Protein AF-A0A323U2T3-F1 (afdb_monomer_lite)

Foldseek 3Di:
DDDDDDDDDDDDDDDDPDDDDPDDDPPPPVPPVPFQDWDAAPQFDCLLVCLLVLLLVLLVVLLQLQVLDPHDKDQQNQVSSLVSNVRSLVSLLVSLVRNVDPLSVVLSVLLVLLLVLLSLLQVLLLVLQQLQLVTRINNSRDADDPSLPLLLVLSLLLLLLSLCSSLLAFQAHDPPDPPSVRHNNVSSCVSGDRPSSVSNVSSSVSNSLSSLLSSLSHHRPDRVCSVVSSVVSVVVRVVCRVPGHHDDSVCSSVSSNSSNVSSVVSNVVSVVSVVD

Secondary structure (DSSP, 8-state):
-----------PPPPPS-----------TTSSTT--S--PPTT--THHHHHHHHHHHHHHHHHHTSTTSS----TTHHHHHHHHHHHHHHHHHHHHHHT--HHHHHHHHHHHHHHHHHHHHHHHHHHHHHHHHT-SSGGGPPPP-TTTHHHHHHHHHHHHHHHHHHTT-TTT--TT---TTT-SSHHHHTT--THHHHHHHHHHHHHHHHHHHHHHHHSTT-GGGHHHHHHHHHHHHHHHHHH--PPPGGGHHHHHHHHHHHHHHHHHHHHHHTT-

Radius of gyration: 26.43 Å; chains: 1; bounding box: 100×49×56 Å

pLDDT: mean 83.3, std 18.63, range [32.06, 97.69]

Structure (mmCIF, N/CA/C/O backbone):
data_AF-A0A323U2T3-F1
#
_entry.id   AF-A0A323U2T3-F1
#
loop_
_atom_site.group_PDB
_atom_site.id
_atom_site.type_symbol
_atom_site.label_atom_id
_atom_site.label_alt_id
_atom_site.label_comp_id
_atom_site.label_asym_id
_atom_site.label_entity_id
_atom_site.label_seq_id
_atom_site.pdbx_PDB_ins_code
_atom_site.Cartn_x
_atom_site.Cartn_y
_atom_site.Cartn_z
_atom_site.occupancy
_atom_site.B_iso_or_equiv
_atom_site.auth_seq_id
_atom_site.auth_comp_id
_atom_site.auth_asym_id
_atom_site.auth_atom_id
_atom_site.pdbx_PDB_model_num
ATOM 1 N N . MET A 1 1 ? 80.242 -5.090 3.801 1.00 41.03 1 MET A N 1
ATOM 2 C CA . MET A 1 1 ? 80.854 -3.799 3.419 1.00 41.03 1 MET A CA 1
ATOM 3 C C . MET A 1 1 ? 79.829 -2.970 2.651 1.00 41.03 1 MET A C 1
ATOM 5 O O . MET A 1 1 ? 79.331 -3.416 1.631 1.00 41.03 1 MET A O 1
ATOM 9 N N . ARG A 1 2 ? 79.459 -1.811 3.209 1.00 33.69 2 ARG A N 1
ATOM 10 C CA . ARG A 1 2 ? 78.807 -0.652 2.549 1.00 33.69 2 ARG A CA 1
ATOM 11 C C . ARG A 1 2 ? 79.763 -0.050 1.474 1.00 33.69 2 ARG A C 1
ATOM 13 O O . ARG A 1 2 ? 80.931 -0.427 1.529 1.00 33.69 2 ARG A O 1
ATOM 20 N N . PRO A 1 3 ? 79.444 1.026 0.707 1.00 51.25 3 PRO A N 1
ATOM 21 C CA . PRO A 1 3 ? 78.169 1.607 0.211 1.00 51.25 3 PRO A CA 1
ATOM 22 C C . PRO A 1 3 ? 78.275 2.248 -1.226 1.00 51.25 3 PRO A C 1
ATOM 24 O O . PRO A 1 3 ? 79.312 2.159 -1.868 1.00 51.25 3 PRO A O 1
ATOM 27 N N . ARG A 1 4 ? 77.249 3.045 -1.614 1.00 35.41 4 ARG A N 1
ATOM 28 C CA . ARG A 1 4 ? 77.202 4.157 -2.622 1.00 35.41 4 ARG A CA 1
ATOM 29 C C . ARG A 1 4 ? 76.895 3.751 -4.082 1.00 35.41 4 ARG A C 1
ATOM 31 O O . ARG A 1 4 ? 77.365 2.731 -4.540 1.00 35.41 4 ARG A O 1
ATOM 38 N N . GLY A 1 5 ? 76.103 4.499 -4.861 1.00 34.53 5 GLY A N 1
ATOM 39 C CA . GLY A 1 5 ? 75.772 5.924 -4.760 1.00 34.53 5 GLY A CA 1
ATOM 40 C C . GLY A 1 5 ? 74.456 6.346 -5.435 1.00 34.53 5 GLY A C 1
ATOM 41 O O . GLY A 1 5 ? 73.856 5.622 -6.223 1.00 34.53 5 GLY A O 1
ATOM 42 N N . ARG A 1 6 ? 74.012 7.545 -5.043 1.00 35.44 6 ARG A N 1
ATOM 43 C CA . ARG A 1 6 ? 72.865 8.303 -5.561 1.00 35.44 6 ARG A CA 1
ATOM 44 C C . ARG A 1 6 ? 73.243 9.084 -6.833 1.00 35.44 6 ARG A C 1
ATOM 46 O O . ARG A 1 6 ? 74.328 9.650 -6.834 1.00 35.44 6 ARG A O 1
ATOM 53 N N . SER A 1 7 ? 72.268 9.201 -7.757 1.00 41.50 7 SER A N 1
ATOM 54 C CA . SER A 1 7 ? 71.884 10.343 -8.644 1.00 41.50 7 SER A CA 1
ATOM 55 C C . SER A 1 7 ? 72.949 10.971 -9.577 1.00 41.50 7 SER A C 1
ATOM 57 O O . SER A 1 7 ? 74.069 11.152 -9.113 1.00 41.50 7 SER A O 1
ATOM 59 N N . PRO A 1 8 ? 72.630 11.427 -10.821 1.00 44.16 8 PRO A N 1
ATOM 60 C CA . PRO A 1 8 ? 71.766 12.613 -11.000 1.00 44.16 8 PRO A CA 1
ATOM 61 C C . PRO A 1 8 ? 70.952 12.763 -12.324 1.00 44.16 8 PRO A C 1
ATOM 63 O O . PRO A 1 8 ? 71.270 12.191 -13.353 1.00 44.16 8 PRO A O 1
ATOM 66 N N . LEU A 1 9 ? 69.919 13.619 -12.247 1.00 33.97 9 LEU A N 1
ATOM 67 C CA . LEU A 1 9 ? 69.495 14.666 -13.207 1.00 33.97 9 LEU A CA 1
ATOM 68 C C . LEU A 1 9 ? 69.223 14.364 -14.708 1.00 33.97 9 LEU A C 1
ATOM 70 O O . LEU A 1 9 ? 70.143 14.199 -15.496 1.00 33.97 9 LEU A O 1
ATOM 74 N N . GLY A 1 10 ? 67.961 14.610 -15.110 1.00 37.84 10 GLY A N 1
ATOM 75 C CA . GLY A 1 10 ? 67.575 15.287 -16.371 1.00 37.84 10 GLY A CA 1
ATOM 76 C C . GLY A 1 10 ? 67.212 14.400 -17.578 1.00 37.84 10 GLY A C 1
ATOM 77 O O . GLY A 1 10 ? 67.725 13.295 -17.672 1.00 37.84 10 GLY A O 1
ATOM 78 N N . PRO A 1 11 ? 66.341 14.857 -18.512 1.00 38.62 11 PRO A N 1
ATOM 79 C CA . PRO A 1 11 ? 66.276 16.244 -18.968 1.00 38.62 11 PRO A CA 1
ATOM 80 C C . PRO A 1 11 ? 64.921 16.935 -18.744 1.00 38.62 11 PRO A C 1
ATOM 82 O O . PRO A 1 11 ? 63.847 16.334 -18.774 1.00 38.62 11 PRO A O 1
ATOM 85 N N . GLY A 1 12 ? 65.012 18.243 -18.505 1.00 34.38 12 GLY A N 1
ATOM 86 C CA . GLY A 1 12 ? 63.889 19.132 -18.263 1.00 34.38 12 GLY A CA 1
ATOM 87 C C . GLY A 1 12 ? 62.946 19.237 -19.455 1.00 34.38 12 GLY A C 1
ATOM 88 O O . GLY A 1 12 ? 63.360 19.297 -20.612 1.00 34.38 12 GLY A O 1
ATOM 89 N N . ARG A 1 13 ? 61.652 19.317 -19.146 1.00 36.00 13 ARG A N 1
ATOM 90 C CA . ARG A 1 13 ? 60.673 19.843 -20.093 1.00 36.00 13 ARG A CA 1
ATOM 91 C C . ARG A 1 13 ? 60.924 21.349 -20.249 1.00 36.00 13 ARG A C 1
ATOM 93 O O . ARG A 1 13 ? 61.007 22.035 -19.229 1.00 36.00 13 ARG A O 1
ATOM 100 N N . PRO A 1 14 ? 61.047 21.871 -21.478 1.00 38.56 14 PRO A N 1
ATOM 101 C CA . PRO A 1 14 ? 61.174 23.302 -21.697 1.00 38.56 14 PRO A CA 1
ATOM 102 C C . PRO A 1 14 ? 59.884 23.999 -21.253 1.00 38.56 14 PRO A C 1
ATOM 104 O O . PRO A 1 14 ? 58.789 23.660 -21.706 1.00 38.56 14 PRO A O 1
ATOM 107 N N . GLY A 1 15 ? 60.020 24.962 -20.341 1.00 35.25 15 GLY A N 1
ATOM 108 C CA . GLY A 1 15 ? 58.947 25.878 -19.982 1.00 35.25 15 GLY A CA 1
ATOM 109 C C . GLY A 1 15 ? 58.647 26.795 -21.161 1.00 35.25 15 GLY A C 1
ATOM 110 O O . GLY A 1 15 ? 59.502 27.570 -21.583 1.00 35.25 15 GLY A O 1
ATOM 111 N N . THR A 1 16 ? 57.435 26.702 -21.699 1.00 38.56 16 THR A N 1
ATOM 112 C CA . THR A 1 16 ? 56.881 27.710 -22.602 1.00 38.56 16 THR A CA 1
ATOM 113 C C . THR A 1 16 ? 56.330 28.866 -21.759 1.00 38.56 16 THR A C 1
ATOM 115 O O . THR A 1 16 ? 55.553 28.627 -20.830 1.00 38.56 16 THR A O 1
ATOM 118 N N . PRO A 1 17 ? 56.736 30.120 -22.022 1.00 42.09 17 PRO A N 1
ATOM 119 C CA . PRO A 1 17 ? 56.223 31.274 -21.303 1.00 42.09 17 PRO A CA 1
ATOM 120 C C . PRO A 1 17 ? 54.849 31.658 -21.865 1.00 42.09 17 PRO A C 1
ATOM 122 O O . PRO A 1 17 ? 54.694 31.844 -23.067 1.00 42.09 17 PRO A O 1
ATOM 125 N N . GLY A 1 18 ? 53.859 31.805 -20.984 1.00 47.38 18 GLY A N 1
ATOM 126 C CA . GLY A 1 18 ? 52.572 32.420 -21.316 1.00 47.38 18 GLY A CA 1
ATOM 127 C C . GLY A 1 18 ? 51.562 31.484 -21.983 1.00 47.38 18 GLY A C 1
ATOM 128 O O . GLY A 1 18 ? 51.370 31.511 -23.192 1.00 47.38 18 GLY A O 1
ATOM 129 N N . GLY A 1 19 ? 50.832 30.718 -21.175 1.00 32.06 19 GLY A N 1
ATOM 130 C CA . GLY A 1 19 ? 49.644 29.991 -21.615 1.00 32.06 19 GLY A CA 1
ATOM 131 C C . GLY A 1 19 ? 48.608 29.995 -20.503 1.00 32.06 19 GLY A C 1
ATOM 132 O O . GLY A 1 19 ? 48.816 29.373 -19.464 1.00 32.06 19 GLY A O 1
ATOM 133 N N . ARG A 1 20 ? 47.506 30.727 -20.697 1.00 38.62 20 ARG A N 1
ATOM 134 C CA . ARG A 1 20 ? 46.313 30.607 -19.849 1.00 38.62 20 ARG A CA 1
ATOM 135 C C . ARG A 1 20 ? 45.900 29.134 -19.842 1.00 38.62 20 ARG A C 1
ATOM 137 O O . ARG A 1 20 ? 45.801 28.528 -20.907 1.00 38.62 20 ARG A O 1
ATOM 144 N N . SER A 1 21 ? 45.672 28.565 -18.663 1.00 37.34 21 SER A N 1
ATOM 145 C CA . SER A 1 21 ? 45.013 27.266 -18.543 1.00 37.34 21 SER A CA 1
ATOM 146 C C . SER A 1 21 ? 43.684 27.318 -19.310 1.00 37.34 21 SER A C 1
ATOM 148 O O . SER A 1 21 ? 42.958 28.310 -19.180 1.00 37.34 21 SER A O 1
ATOM 150 N N . PRO A 1 22 ? 43.336 26.306 -20.126 1.00 39.59 22 PRO A N 1
ATOM 151 C CA . PRO A 1 22 ? 42.000 26.247 -20.683 1.00 39.59 22 PRO A CA 1
ATOM 152 C C . PRO A 1 22 ? 41.052 25.989 -19.515 1.00 39.59 22 PRO A C 1
ATOM 154 O O . PRO A 1 22 ? 41.057 24.920 -18.907 1.00 39.59 22 PRO A O 1
ATOM 157 N N . THR A 1 23 ? 40.274 27.009 -19.166 1.00 51.19 23 THR A N 1
ATOM 158 C CA . THR A 1 23 ? 39.080 26.861 -18.340 1.00 51.19 23 THR A CA 1
ATOM 159 C C . THR A 1 23 ? 38.230 25.731 -18.927 1.00 51.19 23 THR A C 1
ATOM 161 O O . THR A 1 23 ? 38.052 25.707 -20.151 1.00 51.19 23 THR A O 1
ATOM 164 N N . PRO A 1 24 ? 37.711 24.795 -18.112 1.00 39.69 24 PRO A N 1
ATOM 165 C CA . PRO A 1 24 ? 36.811 23.765 -18.617 1.00 39.69 24 PRO A CA 1
ATOM 166 C C . PRO A 1 24 ? 35.629 24.449 -19.321 1.00 39.69 24 PRO A C 1
ATOM 168 O O . PRO A 1 24 ? 35.191 25.508 -18.860 1.00 39.69 24 PRO A O 1
ATOM 171 N N . PRO A 1 25 ? 35.133 23.913 -20.449 1.00 42.88 25 PRO A N 1
ATOM 172 C CA . PRO A 1 25 ? 34.092 24.579 -21.214 1.00 42.88 25 PRO A CA 1
ATOM 173 C C . PRO A 1 25 ? 32.841 24.742 -20.346 1.00 42.88 25 PRO A C 1
ATOM 175 O O . PRO A 1 25 ? 32.179 23.769 -19.984 1.00 42.88 25 PRO A O 1
ATOM 178 N N . THR A 1 26 ? 32.501 25.992 -20.036 1.00 44.09 26 THR A N 1
ATOM 179 C CA . THR A 1 26 ? 31.200 26.414 -19.511 1.00 44.09 26 THR A CA 1
ATOM 180 C C . THR A 1 26 ? 30.161 26.264 -20.623 1.00 44.09 26 THR A C 1
ATOM 182 O O . THR A 1 26 ? 29.738 27.217 -21.268 1.00 44.09 26 THR A O 1
ATOM 185 N N . GLY A 1 27 ? 29.803 25.013 -20.906 1.00 42.44 27 GLY A N 1
ATOM 186 C CA . GLY A 1 27 ? 28.875 24.625 -21.968 1.00 42.44 27 GLY A CA 1
ATOM 187 C C . GLY A 1 27 ? 27.870 23.559 -21.532 1.00 42.44 27 GLY A C 1
ATOM 188 O O . GLY A 1 27 ? 27.337 22.851 -22.377 1.00 42.44 27 GLY A O 1
ATOM 189 N N . GLY A 1 28 ? 27.623 23.414 -20.226 1.00 34.44 28 GLY A N 1
ATOM 190 C CA . GLY A 1 28 ? 26.710 22.404 -19.673 1.00 34.44 28 GLY A CA 1
ATOM 191 C C . GLY A 1 28 ? 25.228 22.795 -19.668 1.00 34.44 28 GLY A C 1
ATOM 192 O O . GLY A 1 28 ? 24.374 21.934 -19.491 1.00 34.44 28 GLY A O 1
ATOM 193 N N . GLU A 1 29 ? 24.888 24.065 -19.891 1.00 38.44 29 GLU A N 1
ATOM 194 C CA . GLU A 1 29 ? 23.518 24.550 -19.647 1.00 38.44 29 GLU A CA 1
ATOM 195 C C . GLU A 1 29 ? 22.613 24.519 -20.890 1.00 38.44 29 GLU A C 1
ATOM 197 O O . GLU A 1 29 ? 21.391 24.572 -20.773 1.00 38.44 29 GLU A O 1
ATOM 202 N N . ARG A 1 30 ? 23.169 24.337 -22.098 1.00 36.34 30 ARG A N 1
ATOM 203 C CA . ARG A 1 30 ? 22.379 24.258 -23.349 1.00 36.34 30 ARG A CA 1
ATOM 204 C C . ARG A 1 30 ? 22.091 22.839 -23.848 1.00 36.34 30 ARG A C 1
ATOM 206 O O . ARG A 1 30 ? 21.539 22.686 -24.930 1.00 36.34 30 ARG A O 1
ATOM 213 N N . SER A 1 31 ? 22.403 21.805 -23.063 1.00 37.22 31 SER A N 1
ATOM 214 C CA . SER A 1 31 ? 22.101 20.403 -23.409 1.00 37.22 31 SER A CA 1
ATOM 215 C C . SER A 1 31 ? 21.157 19.701 -22.419 1.00 37.22 31 SER A C 1
ATOM 217 O O . SER A 1 31 ? 21.029 18.475 -22.454 1.00 37.22 31 SER A O 1
ATOM 219 N N . VAL A 1 32 ? 20.473 20.447 -21.549 1.00 41.75 32 VAL A N 1
ATOM 220 C CA . VAL A 1 32 ? 19.414 19.894 -20.678 1.00 41.75 32 VAL A CA 1
ATOM 221 C C . VAL A 1 32 ? 18.018 20.232 -21.217 1.00 41.75 32 VAL A C 1
ATOM 223 O O . VAL A 1 32 ? 17.095 19.433 -21.100 1.00 41.75 32 VAL A O 1
ATOM 226 N N . SER A 1 33 ? 17.881 21.349 -21.940 1.00 36.66 33 SER A N 1
ATOM 227 C CA . SER A 1 33 ? 16.607 21.807 -22.518 1.00 36.66 33 SER A CA 1
ATOM 228 C C . SER A 1 33 ? 16.068 20.923 -23.661 1.00 36.66 33 SER A C 1
ATOM 230 O O . SER A 1 33 ? 14.888 21.006 -23.987 1.00 36.66 33 SER A O 1
ATOM 232 N N . GLY A 1 34 ? 16.892 20.045 -24.248 1.00 35.72 34 GLY A N 1
ATOM 233 C CA . GLY A 1 34 ? 16.511 19.189 -25.382 1.00 35.72 34 GLY A CA 1
ATOM 234 C C . GLY A 1 34 ? 16.007 17.779 -25.037 1.00 35.72 34 GLY A C 1
ATOM 235 O O . GLY A 1 34 ? 15.625 17.048 -25.949 1.00 35.72 34 GLY A O 1
ATOM 236 N N . ARG A 1 35 ? 16.009 17.366 -23.759 1.00 46.28 35 ARG A N 1
ATOM 237 C CA . ARG A 1 35 ? 15.644 15.991 -23.336 1.00 46.28 35 ARG A CA 1
ATOM 238 C C . ARG A 1 35 ? 14.185 15.828 -22.884 1.00 46.28 35 ARG A C 1
ATOM 240 O O . ARG A 1 35 ? 13.857 14.852 -22.225 1.00 46.28 35 ARG A O 1
ATOM 247 N N . SER A 1 36 ? 13.297 16.754 -23.239 1.00 50.47 36 SER A N 1
ATOM 248 C CA . SER A 1 36 ? 11.857 16.647 -22.948 1.00 50.47 36 SER A CA 1
ATOM 249 C C . SER A 1 36 ? 11.071 15.851 -23.996 1.00 50.47 36 SER A C 1
ATOM 251 O O . SER A 1 36 ? 9.848 15.754 -23.906 1.00 50.47 36 SER A O 1
ATOM 253 N N . LYS A 1 37 ? 11.738 15.289 -25.013 1.00 58.25 37 LYS A N 1
ATOM 254 C CA . LYS A 1 37 ? 11.056 14.479 -26.023 1.00 58.25 37 LYS A CA 1
ATOM 255 C C . LYS A 1 37 ? 10.644 13.141 -25.419 1.00 58.25 37 LYS A C 1
ATOM 257 O O . LYS A 1 37 ? 11.499 12.351 -25.028 1.00 58.25 37 LYS A O 1
ATOM 262 N N . LEU A 1 38 ? 9.333 12.905 -25.394 1.00 64.12 38 LEU A N 1
ATOM 263 C CA . LEU A 1 38 ? 8.724 11.593 -25.187 1.00 64.12 38 LEU A CA 1
ATOM 264 C C . LEU A 1 38 ? 9.423 10.583 -26.103 1.00 64.12 38 LEU A C 1
ATOM 266 O O . LEU A 1 38 ? 9.365 10.708 -27.328 1.00 64.12 38 LEU A O 1
ATOM 270 N N . ARG A 1 39 ? 10.134 9.625 -25.508 1.00 68.38 39 ARG A N 1
ATOM 271 C CA . ARG A 1 39 ? 10.819 8.560 -26.234 1.00 68.38 39 ARG A CA 1
ATOM 272 C C . ARG A 1 39 ? 10.053 7.268 -26.011 1.00 68.38 39 ARG A C 1
ATOM 274 O O . ARG A 1 39 ? 9.998 6.772 -24.893 1.00 68.38 39 ARG A O 1
ATOM 281 N N . THR A 1 40 ? 9.478 6.742 -27.081 1.00 77.31 40 THR A N 1
ATOM 282 C CA . THR A 1 40 ? 8.851 5.421 -27.104 1.00 77.31 40 THR A CA 1
ATOM 283 C C . THR A 1 40 ? 9.823 4.424 -27.735 1.00 77.31 40 THR A C 1
ATOM 285 O O . THR A 1 40 ? 10.405 4.739 -28.782 1.00 77.31 40 THR A O 1
ATOM 288 N N . PRO A 1 41 ? 10.032 3.239 -27.139 1.00 77.50 41 PRO A N 1
ATOM 289 C CA . PRO A 1 41 ? 10.756 2.153 -27.791 1.00 77.50 41 PRO A CA 1
ATOM 290 C C . PRO A 1 41 ? 10.120 1.791 -29.142 1.00 77.50 41 PRO A C 1
ATOM 292 O O . PRO A 1 41 ? 8.914 1.948 -29.342 1.00 77.50 41 PRO A O 1
ATOM 295 N N . GLY A 1 42 ? 10.933 1.336 -30.098 1.00 72.94 42 GLY A N 1
ATOM 296 C CA . GLY A 1 42 ? 10.423 0.910 -31.401 1.00 72.94 42 GLY A CA 1
ATOM 297 C C . GLY A 1 42 ? 9.520 -0.314 -31.245 1.00 72.94 42 GLY A C 1
ATOM 298 O O . GLY A 1 42 ? 9.978 -1.331 -30.740 1.00 72.94 42 GLY A O 1
ATOM 299 N N . GLY A 1 43 ? 8.258 -0.209 -31.673 1.00 75.50 43 GLY A N 1
ATOM 300 C CA . GLY A 1 43 ? 7.270 -1.291 -31.570 1.00 75.50 43 GLY A CA 1
ATOM 301 C C . GLY A 1 43 ? 6.356 -1.235 -30.342 1.00 75.50 43 GLY A C 1
ATOM 302 O O . GLY A 1 43 ? 5.443 -2.048 -30.265 1.00 75.50 43 GLY A O 1
ATOM 303 N N . ALA A 1 44 ? 6.546 -0.270 -29.433 1.00 80.50 44 ALA A N 1
ATOM 304 C CA . ALA A 1 44 ? 5.663 -0.088 -28.283 1.00 80.50 44 ALA A CA 1
ATOM 305 C C . ALA A 1 44 ? 4.266 0.387 -28.720 1.00 80.50 44 ALA A C 1
ATOM 307 O O . ALA A 1 44 ? 4.123 1.290 -29.554 1.00 80.50 44 ALA A O 1
ATOM 308 N N . SER A 1 45 ? 3.232 -0.210 -28.136 1.00 89.12 45 SER A N 1
ATOM 309 C CA . SER A 1 45 ? 1.841 0.164 -28.359 1.00 89.12 45 SER A CA 1
ATOM 310 C C . SER A 1 45 ? 1.477 1.449 -27.587 1.00 89.12 45 SER A C 1
ATOM 312 O O . SER A 1 45 ? 2.234 1.913 -26.727 1.00 89.12 45 SER A O 1
ATOM 314 N N . PRO A 1 46 ? 0.290 2.045 -27.824 1.00 89.75 46 PRO A N 1
ATOM 315 C CA . PRO A 1 46 ? -0.188 3.190 -27.040 1.00 89.75 46 PRO A CA 1
ATOM 316 C C . PRO A 1 46 ? -0.273 2.916 -25.529 1.00 89.75 46 PRO A C 1
ATOM 318 O O . PRO A 1 46 ? -0.310 3.857 -24.736 1.00 89.75 46 PRO A O 1
ATOM 321 N N . LEU A 1 47 ? -0.278 1.641 -25.126 1.00 91.56 47 LEU A N 1
ATOM 322 C CA . LEU A 1 47 ? -0.276 1.211 -23.733 1.00 91.56 47 LEU A CA 1
ATOM 323 C C . LEU A 1 47 ? 0.910 1.777 -22.949 1.00 91.56 47 LEU A C 1
ATOM 325 O O . LEU A 1 47 ? 0.733 2.201 -21.810 1.00 91.56 47 LEU A O 1
ATOM 329 N N . PHE A 1 48 ? 2.080 1.873 -23.585 1.00 91.00 48 PHE A N 1
ATOM 330 C CA . PHE A 1 48 ? 3.288 2.453 -22.997 1.00 91.00 48 PHE A CA 1
ATOM 331 C C . PHE A 1 48 ? 3.100 3.918 -22.566 1.00 91.00 48 PHE A C 1
ATOM 333 O O . PHE A 1 48 ? 3.652 4.363 -21.563 1.00 91.00 48 PHE A O 1
ATOM 340 N N . LEU A 1 49 ? 2.287 4.684 -23.302 1.00 92.00 49 LEU A N 1
ATOM 341 C CA . LEU A 1 49 ? 1.984 6.080 -22.968 1.00 92.00 49 LEU A CA 1
ATOM 342 C C . LEU A 1 49 ? 0.855 6.202 -21.940 1.00 92.00 49 LEU A C 1
ATOM 344 O O . LEU A 1 49 ? 0.847 7.138 -21.142 1.00 92.00 49 LEU A O 1
ATOM 348 N N . LEU A 1 50 ? -0.105 5.275 -21.973 1.00 93.75 50 LEU A N 1
ATOM 349 C CA . LEU A 1 50 ? -1.274 5.295 -21.096 1.00 93.75 50 LEU A CA 1
ATOM 350 C C . LEU A 1 50 ? -0.961 4.788 -19.687 1.00 93.75 50 LEU A C 1
ATOM 352 O O . LEU A 1 50 ? -1.522 5.308 -18.727 1.00 93.75 50 LEU A O 1
ATOM 356 N N . ALA A 1 51 ? -0.071 3.808 -19.540 1.00 95.06 51 ALA A N 1
ATOM 357 C CA . ALA A 1 51 ? 0.180 3.162 -18.256 1.00 95.06 51 ALA A CA 1
ATOM 358 C C . ALA A 1 51 ? 0.643 4.113 -17.130 1.00 95.06 51 ALA A C 1
ATOM 360 O O . ALA A 1 51 ? 0.038 4.058 -16.055 1.00 95.06 51 ALA A O 1
ATOM 361 N N . PRO A 1 52 ? 1.585 5.058 -17.346 1.00 95.19 52 PRO A N 1
ATOM 362 C CA . PRO A 1 52 ? 1.950 6.031 -16.312 1.00 95.19 52 PRO A CA 1
ATOM 363 C C . PRO A 1 52 ? 0.779 6.939 -15.908 1.00 95.19 52 PRO A C 1
ATOM 365 O O . PRO A 1 52 ? 0.628 7.293 -14.739 1.00 95.19 52 PRO A O 1
ATOM 368 N N . VAL A 1 53 ? -0.083 7.296 -16.869 1.00 96.25 53 VAL A N 1
ATOM 369 C CA . VAL A 1 53 ? -1.271 8.129 -16.627 1.00 96.25 53 VAL A CA 1
ATOM 370 C C . VAL A 1 53 ? -2.309 7.358 -15.816 1.00 96.25 53 VAL A C 1
ATOM 372 O O . VAL A 1 53 ? -2.828 7.885 -14.835 1.00 96.25 53 VAL A O 1
ATOM 375 N N . VAL A 1 54 ? -2.589 6.105 -16.185 1.00 96.88 54 VAL A N 1
ATOM 376 C CA . VAL A 1 54 ? -3.520 5.235 -15.450 1.00 96.88 54 VAL A CA 1
ATOM 377 C C . VAL A 1 54 ? -3.018 4.978 -14.033 1.00 96.88 54 VAL A C 1
ATOM 379 O O . VAL A 1 54 ? -3.815 5.032 -13.101 1.00 96.88 54 VAL A O 1
ATOM 382 N N . SER A 1 55 ? -1.710 4.772 -13.851 1.00 96.25 55 SER A N 1
ATOM 383 C CA . SER A 1 55 ? -1.110 4.613 -12.524 1.00 96.25 55 SER A CA 1
ATOM 384 C C . SER A 1 55 ? -1.345 5.841 -11.646 1.00 96.25 55 SER A C 1
ATOM 386 O O . SER A 1 55 ? -1.870 5.714 -10.538 1.00 96.25 55 SER A O 1
ATOM 388 N N . LEU A 1 56 ? -1.041 7.038 -12.164 1.00 97.69 56 LEU A N 1
ATOM 389 C CA . LEU A 1 56 ? -1.227 8.283 -11.422 1.00 97.69 56 LEU A CA 1
ATOM 390 C C . LEU A 1 56 ? -2.706 8.571 -11.112 1.00 97.69 56 LEU A C 1
ATOM 392 O O . LEU A 1 56 ? -3.043 8.978 -10.001 1.00 97.69 56 LEU A O 1
ATOM 396 N N . LEU A 1 57 ? -3.603 8.354 -12.077 1.00 97.31 57 LEU A N 1
ATOM 397 C CA . LEU A 1 57 ? -5.040 8.540 -11.866 1.00 97.31 57 LEU A CA 1
ATOM 398 C C . LEU A 1 57 ? -5.596 7.526 -10.862 1.00 97.31 57 LEU A C 1
ATOM 400 O O . LEU A 1 57 ? -6.365 7.908 -9.984 1.00 97.31 57 LEU A O 1
ATOM 404 N N . GLY A 1 58 ? -5.183 6.260 -10.956 1.00 96.94 58 GLY A N 1
ATOM 405 C CA . GLY A 1 58 ? -5.592 5.200 -10.037 1.00 96.94 58 GLY A CA 1
ATOM 406 C C . GLY A 1 58 ? -5.212 5.527 -8.597 1.00 96.94 58 GLY A C 1
ATOM 407 O O . GLY A 1 58 ? -6.072 5.524 -7.716 1.00 96.94 58 GLY A O 1
ATOM 408 N N . VAL A 1 59 ? -3.955 5.914 -8.359 1.00 96.88 59 VAL A N 1
ATOM 409 C CA . VAL A 1 59 ? -3.515 6.308 -7.015 1.00 96.88 59 VAL A CA 1
ATOM 410 C C . VAL A 1 59 ? -4.133 7.627 -6.548 1.00 96.88 59 VAL A C 1
ATOM 412 O O . VAL A 1 59 ? -4.426 7.771 -5.365 1.00 96.88 59 VAL A O 1
ATOM 415 N N . GLY A 1 60 ? -4.390 8.575 -7.453 1.00 95.56 60 GLY A N 1
ATOM 416 C CA . GLY A 1 60 ? -5.083 9.822 -7.130 1.00 95.56 60 GLY A CA 1
ATOM 417 C C . GLY A 1 60 ? -6.522 9.590 -6.666 1.00 95.56 60 GLY A C 1
ATOM 418 O O . GLY A 1 60 ? -6.945 10.154 -5.658 1.00 95.56 60 GLY A O 1
ATOM 419 N N . LEU A 1 61 ? -7.253 8.707 -7.351 1.00 95.38 61 LEU A N 1
ATOM 420 C CA . LEU A 1 61 ? -8.597 8.290 -6.945 1.00 95.38 61 LEU A CA 1
ATOM 421 C C . LEU A 1 61 ? -8.570 7.496 -5.633 1.00 95.38 61 LEU A C 1
ATOM 423 O O . LEU A 1 61 ? -9.402 7.738 -4.763 1.00 95.38 61 LEU A O 1
ATOM 427 N N . ALA A 1 62 ? -7.591 6.605 -5.453 1.00 95.31 62 ALA A N 1
ATOM 428 C CA . ALA A 1 62 ? -7.395 5.875 -4.200 1.00 95.31 62 ALA A CA 1
ATOM 429 C C . ALA A 1 62 ? -7.116 6.827 -3.022 1.00 95.31 62 ALA A C 1
ATOM 431 O O . ALA A 1 62 ? -7.699 6.679 -1.950 1.00 95.31 62 ALA A O 1
ATOM 432 N N . ALA A 1 63 ? -6.282 7.850 -3.229 1.00 93.94 63 ALA A N 1
ATOM 433 C CA . ALA A 1 63 ? -6.000 8.875 -2.229 1.00 93.94 63 ALA A CA 1
ATOM 434 C C . ALA A 1 63 ? -7.239 9.713 -1.876 1.00 93.94 63 ALA A C 1
ATOM 436 O O . ALA A 1 63 ? -7.401 10.092 -0.720 1.00 93.94 63 ALA A O 1
ATOM 437 N N . ALA A 1 64 ? -8.136 9.962 -2.835 1.00 92.56 64 ALA A N 1
ATOM 438 C CA . ALA A 1 64 ? -9.385 10.686 -2.592 1.00 92.56 64 ALA A CA 1
ATOM 439 C C . ALA A 1 64 ? -10.401 9.905 -1.731 1.00 92.56 64 ALA A C 1
ATOM 441 O O . ALA A 1 64 ? -11.311 10.518 -1.176 1.00 92.56 64 ALA A O 1
ATOM 442 N N . LEU A 1 65 ? -10.253 8.579 -1.610 1.00 93.00 65 LEU A N 1
ATOM 443 C CA . LEU A 1 65 ? -11.080 7.733 -0.736 1.00 93.00 65 LEU A CA 1
ATOM 444 C C . LEU A 1 65 ? -10.599 7.723 0.723 1.00 93.00 65 LEU A C 1
ATOM 446 O O . LEU A 1 65 ? -11.329 7.265 1.602 1.00 93.00 65 LEU A O 1
ATOM 450 N N . LEU A 1 66 ? -9.388 8.215 1.009 1.00 90.75 66 LEU A N 1
ATOM 451 C CA . LEU A 1 66 ? -8.928 8.345 2.388 1.00 90.75 66 LEU A CA 1
ATOM 452 C C . LEU A 1 66 ? -9.766 9.405 3.126 1.00 90.75 66 LEU A C 1
ATOM 454 O O . LEU A 1 66 ? -9.877 10.535 2.646 1.00 90.75 66 LEU A O 1
ATOM 458 N N . PRO A 1 67 ? -10.291 9.103 4.330 1.00 88.19 67 PRO A N 1
ATOM 459 C CA . PRO A 1 67 ? -11.203 9.981 5.066 1.00 88.19 67 PRO A CA 1
ATOM 460 C C . PRO A 1 67 ? -10.472 11.128 5.798 1.00 88.19 67 PRO A C 1
ATOM 462 O O . PRO A 1 67 ? -10.735 11.406 6.965 1.00 88.19 67 PRO A O 1
ATOM 465 N N . VAL A 1 68 ? -9.516 11.784 5.132 1.00 82.25 68 VAL A N 1
ATOM 466 C CA . VAL A 1 68 ? -8.746 12.924 5.674 1.00 82.25 68 VAL A CA 1
ATOM 467 C C . VAL A 1 68 ? -9.469 14.243 5.423 1.00 82.25 68 VAL A C 1
ATOM 469 O O . VAL A 1 68 ? -9.448 15.150 6.253 1.00 82.25 68 VAL A O 1
ATOM 472 N N . LEU A 1 69 ? -10.117 14.344 4.266 1.00 77.75 69 LEU A N 1
ATOM 473 C CA . LEU A 1 69 ? -10.953 15.467 3.869 1.00 77.75 69 LEU A CA 1
ATOM 474 C C . LEU A 1 69 ? -12.386 14.961 3.666 1.00 77.75 69 LEU A C 1
ATOM 476 O O . LEU A 1 69 ? -12.573 13.783 3.353 1.00 77.75 69 LEU A O 1
ATOM 480 N N . PRO A 1 70 ? -13.408 15.821 3.833 1.00 75.38 70 PRO A N 1
ATOM 481 C CA . PRO A 1 70 ? -14.772 15.458 3.475 1.00 75.38 70 PRO A CA 1
ATOM 482 C C . PRO A 1 70 ? -14.808 15.043 2.000 1.00 75.38 70 PRO A C 1
ATOM 484 O O . PRO A 1 70 ? -14.446 15.818 1.115 1.00 75.38 70 PRO A O 1
ATOM 487 N N . GLY A 1 71 ? -15.207 13.799 1.754 1.00 80.00 71 GLY A N 1
ATOM 488 C CA . GLY A 1 71 ? -15.089 13.152 0.455 1.00 80.00 71 GLY A CA 1
ATOM 489 C C . GLY A 1 71 ? -16.126 12.054 0.262 1.00 80.00 71 GLY A C 1
ATOM 490 O O . GLY A 1 71 ? -17.111 11.959 0.997 1.00 80.00 71 GLY A O 1
ATOM 491 N N . ILE A 1 72 ? -15.908 11.235 -0.762 1.00 85.56 72 ILE A N 1
ATOM 492 C CA . ILE A 1 72 ? -16.811 10.142 -1.114 1.00 85.56 72 ILE A CA 1
ATOM 493 C C . ILE A 1 72 ? -16.594 9.008 -0.111 1.00 85.56 72 ILE A C 1
ATOM 495 O O . ILE A 1 72 ? -15.484 8.503 0.020 1.00 85.56 72 ILE A O 1
ATOM 499 N N . SER A 1 73 ? -17.660 8.591 0.570 1.00 89.62 73 SER A N 1
ATOM 500 C CA . SER A 1 73 ? -17.636 7.439 1.475 1.00 89.62 73 SER A CA 1
ATOM 501 C C . SER A 1 73 ? -18.825 6.529 1.198 1.00 89.62 73 SER A C 1
ATOM 503 O O . SER A 1 73 ? -19.958 6.992 1.054 1.00 89.62 73 SER A O 1
ATOM 505 N N . PHE A 1 74 ? -18.559 5.229 1.116 1.00 93.62 74 PHE A N 1
ATOM 506 C CA . PHE A 1 74 ? -19.571 4.197 0.919 1.00 93.62 74 PHE A CA 1
ATOM 507 C C . PHE A 1 74 ? -19.080 2.863 1.488 1.00 93.62 74 PHE A C 1
ATOM 509 O O . PHE A 1 74 ? -17.897 2.684 1.769 1.00 93.62 74 PHE A O 1
ATOM 516 N N . ALA A 1 75 ? -19.989 1.910 1.679 1.00 92.50 75 ALA A N 1
ATOM 517 C CA . ALA A 1 75 ? -19.620 0.586 2.169 1.00 92.50 75 ALA A CA 1
ATOM 518 C C . ALA A 1 75 ? -18.741 -0.152 1.141 1.00 92.50 75 ALA A C 1
ATOM 520 O O . ALA A 1 75 ? -19.161 -0.360 0.005 1.00 92.50 75 ALA A O 1
ATOM 521 N N . GLY A 1 76 ? -17.540 -0.569 1.548 1.00 91.12 76 GLY A N 1
ATOM 522 C CA . GLY A 1 76 ? -16.567 -1.237 0.681 1.00 91.12 76 GLY A CA 1
ATOM 523 C C . GLY A 1 76 ? -15.620 -0.289 -0.063 1.00 91.12 76 GLY A C 1
ATOM 524 O O . GLY A 1 76 ? -14.908 -0.740 -0.960 1.00 91.12 76 GLY A O 1
ATOM 525 N N . ASP A 1 77 ? -15.571 0.996 0.303 1.00 94.94 77 ASP A N 1
ATOM 526 C CA . ASP A 1 77 ? -14.620 1.975 -0.249 1.00 94.94 77 ASP A CA 1
ATOM 527 C C . ASP A 1 77 ? -13.148 1.521 -0.131 1.00 94.94 77 ASP A C 1
ATOM 529 O O . ASP A 1 77 ? -12.369 1.726 -1.062 1.00 94.94 77 ASP A O 1
ATOM 533 N N . PHE A 1 78 ? -12.778 0.803 0.934 1.00 94.31 78 PHE A N 1
ATOM 534 C CA . PHE A 1 78 ? -11.437 0.233 1.101 1.00 94.31 78 PHE A CA 1
ATOM 535 C C . PHE A 1 78 ? -11.073 -0.811 0.030 1.00 94.31 78 PHE A C 1
ATOM 537 O O . PHE A 1 78 ? -9.914 -0.883 -0.374 1.00 94.31 78 PHE A O 1
ATOM 544 N N . LEU A 1 79 ? -12.036 -1.608 -0.457 1.00 96.00 79 LEU A N 1
ATOM 545 C CA . LEU A 1 79 ? -11.790 -2.570 -1.540 1.00 96.00 79 LEU A CA 1
ATOM 546 C C . LEU A 1 79 ? -11.523 -1.826 -2.842 1.00 96.00 79 LEU A C 1
ATOM 548 O O . LEU A 1 79 ? -10.568 -2.136 -3.549 1.00 96.00 79 LEU A O 1
ATOM 552 N N . VAL A 1 80 ? -12.343 -0.814 -3.134 1.00 96.50 80 VAL A N 1
ATOM 553 C CA . VAL A 1 80 ? -12.160 0.031 -4.318 1.00 96.50 80 VAL A CA 1
ATOM 554 C C . VAL A 1 80 ? -10.800 0.725 -4.270 1.00 96.50 80 VAL A C 1
ATOM 556 O O . VAL A 1 80 ? -10.095 0.726 -5.274 1.00 96.50 80 VAL A O 1
ATOM 559 N N . LEU A 1 81 ? -10.392 1.232 -3.103 1.00 96.06 81 LEU A N 1
ATOM 560 C CA . LEU A 1 81 ? -9.067 1.813 -2.889 1.00 96.06 81 LEU A CA 1
ATOM 561 C C . LEU A 1 81 ? -7.956 0.819 -3.253 1.00 96.06 81 LEU A C 1
ATOM 563 O O . LEU A 1 81 ? -7.107 1.149 -4.079 1.00 96.06 81 LEU A O 1
ATOM 567 N N . VAL A 1 82 ? -7.970 -0.397 -2.694 1.00 96.00 82 VAL A N 1
ATOM 568 C CA . VAL A 1 82 ? -6.940 -1.420 -2.970 1.00 96.00 82 VAL A CA 1
ATOM 569 C C . VAL A 1 82 ? -6.895 -1.780 -4.459 1.00 96.00 82 VAL A C 1
ATOM 571 O O . VAL A 1 82 ? -5.822 -1.798 -5.062 1.00 96.00 82 VAL A O 1
ATOM 574 N N . TYR A 1 83 ? -8.050 -1.995 -5.091 1.00 95.88 83 TYR A N 1
ATOM 575 C CA . TYR A 1 83 ? -8.093 -2.369 -6.506 1.00 95.88 83 TYR A CA 1
ATOM 576 C C . TYR A 1 83 ? -7.731 -1.223 -7.459 1.00 95.88 83 TYR A C 1
ATOM 578 O O . TYR A 1 83 ? -7.196 -1.488 -8.534 1.00 95.88 83 TYR A O 1
ATOM 586 N N . LEU A 1 84 ? -7.935 0.040 -7.072 1.00 96.69 84 LEU A N 1
ATOM 587 C CA . LEU A 1 84 ? -7.425 1.195 -7.819 1.00 96.69 84 LEU A CA 1
ATOM 588 C C . LEU A 1 84 ? -5.890 1.253 -7.811 1.00 96.69 84 LEU A C 1
ATOM 590 O O . LEU A 1 84 ? -5.291 1.571 -8.840 1.00 96.69 84 LEU A O 1
ATOM 594 N N . LEU A 1 85 ? -5.247 0.905 -6.689 1.00 94.94 85 LEU A N 1
ATOM 595 C CA . LEU A 1 85 ? -3.784 0.790 -6.620 1.00 94.94 85 LEU A CA 1
ATOM 596 C C . LEU A 1 85 ? -3.278 -0.352 -7.516 1.00 94.94 85 LEU A C 1
ATOM 598 O O . LEU A 1 85 ? -2.346 -0.162 -8.303 1.00 94.94 85 LEU A O 1
ATOM 602 N N . ASN A 1 86 ? -3.942 -1.510 -7.459 1.00 94.31 86 ASN A N 1
ATOM 603 C CA . ASN A 1 86 ? -3.591 -2.675 -8.277 1.00 94.31 86 ASN A CA 1
ATOM 604 C C . ASN A 1 86 ? -3.846 -2.453 -9.773 1.00 94.31 86 ASN A C 1
ATOM 606 O O . ASN A 1 86 ? -3.126 -3.007 -10.604 1.00 94.31 86 ASN A O 1
ATOM 610 N N . LEU A 1 87 ? -4.813 -1.607 -10.136 1.00 95.06 87 LEU A N 1
ATOM 611 C CA . LEU A 1 87 ? -5.052 -1.224 -11.525 1.00 95.06 87 LEU A CA 1
ATOM 612 C C . LEU A 1 87 ? -3.836 -0.503 -12.120 1.00 95.06 87 LEU A C 1
ATOM 614 O O . LEU A 1 87 ? -3.405 -0.840 -13.220 1.00 95.06 87 LEU A O 1
ATOM 618 N N . GLY A 1 88 ? -3.237 0.441 -11.385 1.00 92.81 88 GLY A N 1
ATOM 619 C CA . GLY A 1 88 ? -2.016 1.124 -11.823 1.00 92.81 88 GLY A CA 1
ATOM 620 C C . GLY A 1 88 ? -0.863 0.150 -12.076 1.00 92.81 88 GLY A C 1
ATOM 621 O O . GLY A 1 88 ? -0.259 0.157 -13.149 1.00 92.81 88 GLY A O 1
ATOM 622 N N . ARG A 1 89 ? -0.638 -0.765 -11.125 1.00 91.25 89 ARG A N 1
ATOM 623 C CA . ARG A 1 89 ? 0.356 -1.848 -11.216 1.00 91.25 89 ARG A CA 1
ATOM 624 C C . ARG A 1 89 ? 0.117 -2.762 -12.419 1.00 91.25 89 ARG A C 1
ATOM 626 O O . ARG A 1 89 ? 1.061 -3.102 -13.127 1.00 91.25 89 ARG A O 1
ATOM 633 N N . PHE A 1 90 ? -1.132 -3.148 -12.670 1.00 93.88 90 PHE A N 1
ATOM 634 C CA . PHE A 1 90 ? -1.492 -3.984 -13.814 1.00 93.88 90 PHE A CA 1
ATOM 635 C C . PHE A 1 90 ? -1.079 -3.328 -15.138 1.00 93.88 90 PHE A C 1
ATOM 637 O O . PHE A 1 90 ? -0.413 -3.957 -15.959 1.00 93.88 90 PHE A O 1
ATOM 644 N N . PHE A 1 91 ? -1.396 -2.045 -15.321 1.00 94.81 91 PHE A N 1
ATOM 645 C CA . PHE A 1 91 ? -0.986 -1.305 -16.515 1.00 94.81 91 PHE A CA 1
ATOM 646 C C . PHE A 1 91 ? 0.534 -1.102 -16.594 1.00 94.81 91 PHE A C 1
ATOM 648 O O . PHE A 1 91 ? 1.093 -1.218 -17.683 1.00 94.81 91 PHE A O 1
ATOM 655 N N . GLN A 1 92 ? 1.209 -0.866 -15.466 1.00 93.44 92 GLN A N 1
ATOM 656 C CA . GLN A 1 92 ? 2.673 -0.774 -15.398 1.00 93.44 92 GLN A CA 1
ATOM 657 C C . GLN A 1 92 ? 3.350 -2.069 -15.870 1.00 93.44 92 GLN A C 1
ATOM 659 O O . GLN A 1 92 ? 4.269 -2.026 -16.687 1.00 93.44 92 GLN A O 1
ATOM 664 N N . VAL A 1 93 ? 2.863 -3.226 -15.413 1.00 93.94 93 VAL A N 1
ATOM 665 C CA . VAL A 1 93 ? 3.339 -4.546 -15.856 1.00 93.94 93 VAL A CA 1
ATOM 666 C C . VAL A 1 93 ? 3.127 -4.727 -17.352 1.00 93.94 93 VAL A C 1
ATOM 668 O O . VAL A 1 93 ? 4.044 -5.145 -18.055 1.00 93.94 93 VAL A O 1
ATOM 671 N N . LEU A 1 94 ? 1.932 -4.413 -17.858 1.00 93.62 94 LEU A N 1
ATOM 672 C CA . LEU A 1 94 ? 1.659 -4.565 -19.282 1.00 93.62 94 LEU A CA 1
ATOM 673 C C . LEU A 1 94 ? 2.557 -3.661 -20.132 1.00 93.62 94 LEU A C 1
ATOM 675 O O . LEU A 1 94 ? 3.083 -4.124 -21.138 1.00 93.62 94 LEU A O 1
ATOM 679 N N . ALA A 1 95 ? 2.784 -2.413 -19.714 1.00 93.31 95 ALA A N 1
ATOM 680 C CA . ALA A 1 95 ? 3.696 -1.507 -20.406 1.00 93.31 95 ALA A CA 1
ATOM 681 C C . ALA A 1 95 ? 5.145 -2.013 -20.394 1.00 93.31 95 ALA A C 1
ATOM 683 O O . ALA A 1 95 ? 5.831 -1.891 -21.403 1.00 93.31 95 ALA A O 1
ATOM 684 N N . ALA A 1 96 ? 5.600 -2.622 -19.296 1.00 91.88 96 ALA A N 1
ATOM 685 C CA . ALA A 1 96 ? 6.927 -3.231 -19.215 1.00 91.88 96 ALA A CA 1
ATOM 686 C C . ALA A 1 96 ? 7.073 -4.493 -20.088 1.00 91.88 96 ALA A C 1
ATOM 688 O O . ALA A 1 96 ? 8.175 -4.819 -20.522 1.00 91.88 96 ALA A O 1
ATOM 689 N N . LEU A 1 97 ? 5.982 -5.219 -20.351 1.00 91.75 97 LEU A N 1
ATOM 690 C CA . LEU A 1 97 ? 5.976 -6.366 -21.269 1.00 91.75 97 LEU A CA 1
ATOM 691 C C . LEU A 1 97 ? 5.860 -5.937 -22.741 1.00 91.75 97 LEU A C 1
ATOM 693 O O . LEU A 1 97 ? 6.427 -6.592 -23.613 1.00 91.75 97 LEU A O 1
ATOM 697 N N . ASP A 1 98 ? 5.161 -4.833 -23.010 1.00 92.12 98 ASP A N 1
ATOM 698 C CA . ASP A 1 98 ? 4.917 -4.283 -24.351 1.00 92.12 98 ASP A CA 1
ATOM 699 C C . ASP A 1 98 ? 6.199 -3.793 -25.042 1.00 92.12 98 ASP A C 1
ATOM 701 O O . ASP A 1 98 ? 6.325 -3.855 -26.263 1.00 92.12 98 ASP A O 1
ATOM 705 N N . THR A 1 99 ? 7.199 -3.355 -24.273 1.00 86.88 99 THR A N 1
ATOM 706 C CA . THR A 1 99 ? 8.504 -2.951 -24.821 1.00 86.88 99 THR A CA 1
ATOM 707 C C . THR A 1 99 ? 9.368 -4.131 -25.265 1.00 86.88 99 THR A C 1
ATOM 709 O O . THR A 1 99 ? 10.357 -3.929 -25.973 1.00 86.88 99 THR A O 1
ATOM 712 N N . GLY A 1 100 ? 9.024 -5.359 -24.856 1.00 83.69 100 GLY A N 1
ATOM 713 C CA . GLY A 1 100 ? 9.767 -6.573 -25.195 1.00 83.69 100 GLY A CA 1
ATOM 714 C C . GLY A 1 100 ? 11.191 -6.623 -24.631 1.00 83.69 100 GLY A C 1
ATOM 715 O O . GLY A 1 100 ? 12.015 -7.397 -25.125 1.00 83.69 100 GLY A O 1
ATOM 716 N N . SER A 1 101 ? 11.514 -5.802 -23.625 1.00 86.88 101 SER A N 1
ATOM 717 C CA . SER A 1 101 ? 12.850 -5.773 -23.028 1.00 86.88 101 SER A CA 1
ATOM 718 C C . SER A 1 101 ? 13.068 -6.951 -22.069 1.00 86.88 101 SER A C 1
ATOM 720 O O . SER A 1 101 ? 12.157 -7.411 -21.374 1.00 86.88 101 SER A O 1
ATOM 722 N N . ALA A 1 102 ? 14.305 -7.458 -22.002 1.00 87.00 102 ALA A N 1
ATOM 723 C CA . ALA A 1 102 ? 14.647 -8.563 -21.101 1.00 87.00 102 ALA A CA 1
ATOM 724 C C . ALA A 1 102 ? 14.417 -8.192 -19.622 1.00 87.00 102 ALA A C 1
ATOM 726 O O . ALA A 1 102 ? 13.989 -9.032 -18.828 1.00 87.00 102 ALA A O 1
ATOM 727 N N . PHE A 1 103 ? 14.655 -6.927 -19.260 1.00 87.12 103 PHE A N 1
ATOM 728 C CA . PHE A 1 103 ? 14.457 -6.420 -17.903 1.00 87.12 103 PHE A CA 1
ATOM 729 C C . PHE A 1 103 ? 12.989 -6.177 -17.567 1.00 87.12 103 PHE A C 1
ATOM 731 O O . PHE A 1 103 ? 12.577 -6.545 -16.468 1.00 87.12 103 PHE A O 1
ATOM 738 N N . GLY A 1 104 ? 12.187 -5.667 -18.507 1.00 88.88 104 GLY A N 1
ATOM 739 C CA . GLY A 1 104 ? 10.754 -5.457 -18.300 1.00 88.88 104 GLY A CA 1
ATOM 740 C C . GLY A 1 104 ? 10.025 -6.757 -17.951 1.00 88.88 104 GLY A C 1
ATOM 741 O O . GLY A 1 104 ? 9.247 -6.798 -16.994 1.00 88.88 104 GLY A O 1
ATOM 742 N N . GLY A 1 105 ? 10.360 -7.857 -18.637 1.00 89.75 105 GLY A N 1
ATOM 743 C CA . GLY A 1 105 ? 9.835 -9.190 -18.324 1.00 89.75 105 GLY A CA 1
ATOM 744 C C . GLY A 1 105 ? 10.298 -9.738 -16.968 1.00 89.75 105 GLY A C 1
ATOM 745 O O . GLY A 1 105 ? 9.482 -10.232 -16.187 1.00 89.75 105 GLY A O 1
ATOM 746 N N . GLN A 1 106 ? 11.594 -9.627 -16.656 1.00 90.56 106 GLN A N 1
ATOM 747 C CA . GLN A 1 106 ? 12.145 -10.108 -15.380 1.00 90.56 106 GLN A CA 1
ATOM 748 C C . GLN A 1 106 ? 11.617 -9.315 -14.176 1.00 90.56 106 GLN A C 1
ATOM 750 O O . GLN A 1 106 ? 11.226 -9.918 -13.175 1.00 90.56 106 GLN A O 1
ATOM 755 N N . GLY A 1 107 ? 11.571 -7.984 -14.277 1.00 89.75 107 GLY A N 1
ATOM 756 C CA . GLY A 1 107 ? 11.004 -7.103 -13.256 1.00 89.75 107 GLY A CA 1
ATOM 757 C C . GLY A 1 107 ? 9.530 -7.399 -13.025 1.00 89.75 107 GLY A C 1
ATOM 758 O O . GLY A 1 107 ? 9.120 -7.649 -11.896 1.00 89.75 107 GLY A O 1
ATOM 759 N N . SER A 1 108 ? 8.752 -7.509 -14.106 1.00 92.38 108 SER A N 1
ATOM 760 C CA . SER A 1 108 ? 7.314 -7.788 -14.027 1.00 92.38 108 SER A CA 1
ATOM 761 C C . SER A 1 108 ? 6.970 -9.107 -13.357 1.00 92.38 108 SER A C 1
ATOM 763 O O . SER A 1 108 ? 6.022 -9.162 -12.576 1.00 92.38 108 SER A O 1
ATOM 765 N N . TYR A 1 109 ? 7.743 -10.165 -13.608 1.00 91.31 109 TYR A N 1
ATOM 766 C CA . TYR A 1 109 ? 7.552 -11.431 -12.904 1.00 91.31 109 TYR A CA 1
ATOM 767 C C . TYR A 1 109 ? 7.775 -11.277 -11.395 1.00 91.31 109 TYR A C 1
ATOM 769 O O . TYR A 1 109 ? 6.963 -11.729 -10.586 1.00 91.31 109 TYR A O 1
ATOM 777 N N . ARG A 1 110 ? 8.880 -10.628 -11.014 1.00 91.81 110 ARG A N 1
ATOM 778 C CA . ARG A 1 110 ? 9.264 -10.492 -9.607 1.00 91.81 110 ARG A CA 1
ATOM 779 C C . ARG A 1 110 ? 8.287 -9.621 -8.836 1.00 91.81 110 ARG A C 1
ATOM 781 O O . ARG A 1 110 ? 7.877 -10.001 -7.744 1.00 91.81 110 ARG A O 1
ATOM 788 N N . GLU A 1 111 ? 7.912 -8.503 -9.436 1.00 90.69 111 GLU A N 1
ATOM 789 C CA . GLU A 1 111 ? 6.995 -7.520 -8.881 1.00 90.69 111 GLU A CA 1
ATOM 790 C C . GLU A 1 111 ? 5.585 -8.115 -8.703 1.00 90.69 111 GLU A C 1
ATOM 792 O O . GLU A 1 111 ? 4.987 -7.990 -7.634 1.00 90.69 111 GLU A O 1
ATOM 797 N N . ASN A 1 112 ? 5.073 -8.850 -9.699 1.00 91.88 112 ASN A N 1
ATOM 798 C CA . ASN A 1 112 ? 3.772 -9.519 -9.585 1.00 91.88 112 ASN A CA 1
ATOM 799 C C . ASN A 1 112 ? 3.751 -10.610 -8.519 1.00 91.88 112 ASN A C 1
ATOM 801 O O . ASN A 1 112 ? 2.751 -10.752 -7.821 1.00 91.88 112 ASN A O 1
ATOM 805 N N . LEU A 1 113 ? 4.837 -11.376 -8.377 1.00 92.69 113 LEU A N 1
ATOM 806 C CA . LEU A 1 113 ? 4.918 -12.401 -7.340 1.00 92.69 113 LEU A CA 1
ATOM 807 C C . LEU A 1 113 ? 4.761 -11.787 -5.943 1.00 92.69 113 LEU A C 1
ATOM 809 O O . LEU A 1 113 ? 4.058 -12.343 -5.104 1.00 92.69 113 LEU A O 1
ATOM 813 N N . VAL A 1 114 ? 5.404 -10.645 -5.697 1.00 91.88 114 VAL A N 1
ATOM 814 C CA . VAL A 1 114 ? 5.318 -9.943 -4.411 1.00 91.88 114 VAL A CA 1
ATOM 815 C C . VAL A 1 114 ? 3.913 -9.383 -4.197 1.00 91.88 114 VAL A C 1
ATOM 817 O O . VAL A 1 114 ? 3.324 -9.618 -3.144 1.00 91.88 114 VAL A O 1
ATOM 820 N N . ALA A 1 115 ? 3.350 -8.718 -5.208 1.00 90.31 115 ALA A N 1
ATOM 821 C CA . ALA A 1 115 ? 2.028 -8.099 -5.130 1.00 90.31 115 ALA A CA 1
ATOM 822 C C . ALA A 1 115 ? 0.906 -9.113 -4.859 1.00 90.31 115 ALA A C 1
ATOM 824 O O . ALA A 1 115 ? 0.104 -8.927 -3.946 1.00 90.31 115 ALA A O 1
ATOM 825 N N . VAL A 1 116 ? 0.893 -10.234 -5.590 1.00 92.75 116 VAL A N 1
ATOM 826 C CA . VAL A 1 116 ? -0.121 -11.295 -5.431 1.00 92.75 116 VAL A CA 1
ATOM 827 C C . VAL A 1 116 ? -0.106 -11.891 -4.020 1.00 92.75 116 VAL A C 1
ATOM 829 O O . VAL A 1 116 ? -1.145 -12.311 -3.515 1.00 92.75 116 VAL A O 1
ATOM 832 N N . LEU A 1 117 ? 1.054 -11.922 -3.361 1.00 93.25 117 LEU A N 1
ATOM 833 C CA . LEU A 1 117 ? 1.177 -12.415 -1.989 1.00 93.25 117 LEU A CA 1
ATOM 834 C C . LEU A 1 117 ? 0.883 -11.338 -0.930 1.00 93.25 117 LEU A C 1
ATOM 836 O O . LEU A 1 117 ? 0.488 -11.677 0.185 1.00 93.25 117 LEU A O 1
ATOM 840 N N . ALA A 1 118 ? 1.074 -10.057 -1.253 1.00 92.38 118 ALA A N 1
ATOM 841 C CA . ALA A 1 118 ? 0.824 -8.931 -0.352 1.00 92.38 118 ALA A CA 1
ATOM 842 C C . ALA A 1 118 ? -0.658 -8.506 -0.312 1.00 92.38 118 ALA A C 1
ATOM 844 O O . ALA A 1 118 ? -1.158 -8.066 0.731 1.00 92.38 118 ALA A O 1
ATOM 845 N N . GLU A 1 119 ? -1.367 -8.638 -1.436 1.00 94.69 119 GLU A N 1
ATOM 846 C CA . GLU A 1 119 ? -2.756 -8.196 -1.592 1.00 94.69 119 GLU A CA 1
ATOM 847 C C . GLU A 1 119 ? -3.716 -8.845 -0.575 1.00 94.69 119 GLU A C 1
ATOM 849 O O . GLU A 1 119 ? -4.431 -8.098 0.105 1.00 94.69 119 GLU A O 1
ATOM 854 N N . PRO A 1 120 ? -3.721 -10.182 -0.368 1.00 95.62 120 PRO A N 1
ATOM 855 C CA . PRO A 1 120 ? -4.654 -10.814 0.563 1.00 95.62 120 PRO A CA 1
ATOM 856 C C . PRO A 1 120 ? -4.489 -10.296 1.993 1.00 95.62 120 PRO A C 1
ATOM 858 O O . PRO A 1 120 ? -5.481 -10.025 2.667 1.00 95.62 120 PRO A O 1
ATOM 861 N N . GLY A 1 121 ? -3.247 -10.094 2.448 1.00 96.31 121 GLY A N 1
ATOM 862 C CA . GLY A 1 121 ? -2.962 -9.521 3.765 1.00 96.31 121 GLY A CA 1
ATOM 863 C C . GLY A 1 121 ? -3.548 -8.120 3.935 1.00 96.31 121 GLY A C 1
ATOM 864 O O . GLY A 1 121 ? -4.183 -7.843 4.952 1.00 96.31 121 GLY A O 1
ATOM 865 N N . THR A 1 122 ? -3.424 -7.269 2.912 1.00 96.62 122 THR A N 1
ATOM 866 C CA . THR A 1 122 ? -3.992 -5.908 2.912 1.00 96.62 122 THR A CA 1
ATOM 867 C C . THR A 1 122 ? -5.517 -5.937 3.017 1.00 96.62 122 THR A C 1
ATOM 869 O O . THR A 1 122 ? -6.098 -5.263 3.869 1.00 96.62 122 THR A O 1
ATOM 872 N N . VAL A 1 123 ? -6.174 -6.747 2.179 1.00 97.19 123 VAL A N 1
ATOM 873 C CA . VAL A 1 123 ? -7.641 -6.854 2.148 1.00 97.19 123 VAL A CA 1
ATOM 874 C C . VAL A 1 123 ? -8.180 -7.404 3.468 1.00 97.19 123 VAL A C 1
ATOM 876 O O . VAL A 1 123 ? -9.137 -6.858 4.018 1.00 97.19 123 VAL A O 1
ATOM 879 N N . LEU A 1 124 ? -7.548 -8.448 4.011 1.00 97.31 124 LEU A N 1
ATOM 880 C CA . LEU A 1 124 ? -7.947 -9.047 5.285 1.00 97.31 124 LEU A CA 1
ATOM 881 C C . LEU A 1 124 ? -7.738 -8.088 6.461 1.00 97.31 124 LEU A C 1
ATOM 883 O O . LEU A 1 124 ? -8.597 -8.014 7.336 1.00 97.31 124 LEU A O 1
ATOM 887 N N . ALA A 1 125 ? -6.645 -7.322 6.472 1.00 97.00 125 ALA A N 1
ATOM 888 C CA . ALA A 1 125 ? -6.370 -6.333 7.511 1.00 97.00 125 ALA A CA 1
ATOM 889 C C . ALA A 1 125 ? -7.426 -5.220 7.549 1.00 97.00 125 ALA A C 1
ATOM 891 O O . ALA A 1 125 ? -7.969 -4.917 8.613 1.00 97.00 125 ALA A O 1
ATOM 892 N N . LEU A 1 126 ? -7.758 -4.644 6.389 1.00 96.44 126 LEU A N 1
ATOM 893 C CA . LEU A 1 126 ? -8.780 -3.599 6.281 1.00 96.44 126 LEU A CA 1
ATOM 894 C C . LEU A 1 126 ? -10.183 -4.153 6.564 1.00 96.44 126 LEU A C 1
ATOM 896 O O . LEU A 1 126 ? -10.959 -3.527 7.284 1.00 96.44 126 LEU A O 1
ATOM 900 N N . GLY A 1 127 ? -10.488 -5.359 6.078 1.00 95.69 127 GLY A N 1
ATOM 901 C CA . GLY A 1 127 ? -11.745 -6.044 6.379 1.00 95.69 127 GLY A CA 1
ATOM 902 C C . GLY A 1 127 ? -11.917 -6.328 7.874 1.00 95.69 127 GLY A C 1
ATOM 903 O O . GLY A 1 127 ? -12.990 -6.089 8.428 1.00 95.69 127 GLY A O 1
ATOM 904 N N . ALA A 1 128 ? -10.857 -6.773 8.555 1.00 95.38 128 ALA A N 1
ATOM 905 C CA . ALA A 1 128 ? -10.860 -6.968 10.003 1.00 95.38 128 ALA A CA 1
ATOM 906 C C . ALA A 1 128 ? -11.050 -5.645 10.761 1.00 95.38 128 ALA A C 1
ATOM 908 O O . ALA A 1 128 ? -11.834 -5.591 11.710 1.00 95.38 128 ALA A O 1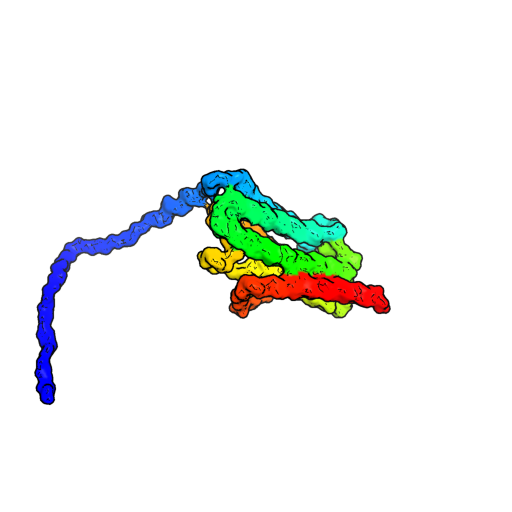
ATOM 909 N N . ALA A 1 129 ? -10.380 -4.570 10.330 1.00 94.56 129 ALA A N 1
ATOM 910 C CA . ALA A 1 129 ? -10.524 -3.247 10.934 1.00 94.56 129 ALA A CA 1
ATOM 911 C C . ALA A 1 129 ? -11.962 -2.710 10.822 1.00 94.56 129 ALA A C 1
ATOM 913 O O . ALA A 1 129 ? -12.502 -2.232 11.824 1.00 94.56 129 ALA A O 1
ATOM 914 N N . GLY A 1 130 ? -12.597 -2.867 9.654 1.00 93.50 130 GLY A N 1
ATOM 915 C CA . GLY A 1 130 ? -13.990 -2.470 9.426 1.00 93.50 130 GLY A CA 1
ATOM 916 C C . GLY A 1 130 ? -15.002 -3.308 10.212 1.00 93.50 130 GLY A C 1
ATOM 917 O O . GLY A 1 130 ? -15.925 -2.775 10.828 1.00 93.50 130 GLY A O 1
ATOM 918 N N . LEU A 1 131 ? -14.799 -4.628 10.287 1.00 92.81 131 LEU A N 1
ATOM 919 C CA . LEU A 1 131 ? -15.624 -5.491 11.141 1.00 92.81 131 LEU A CA 1
ATOM 920 C C . LEU A 1 131 ? -15.502 -5.112 12.626 1.00 92.81 131 LEU A C 1
ATOM 922 O O . LEU A 1 131 ? -16.495 -5.124 13.351 1.00 92.81 131 LEU A O 1
ATOM 926 N N . ALA A 1 132 ? -14.300 -4.756 13.085 1.00 92.06 132 ALA A N 1
ATOM 927 C CA . ALA A 1 132 ? -14.062 -4.340 14.464 1.00 92.06 132 ALA A CA 1
ATOM 928 C C . ALA A 1 132 ? -14.658 -2.965 14.809 1.00 92.06 132 ALA A C 1
ATOM 930 O O . ALA A 1 132 ? -15.011 -2.753 15.973 1.00 92.06 132 ALA A O 1
ATOM 931 N N . SER A 1 133 ? -14.769 -2.050 13.839 1.00 89.00 133 SER A N 1
ATOM 932 C CA . SER A 1 133 ? -15.415 -0.743 14.019 1.00 89.00 133 SER A CA 1
ATOM 933 C C . SER A 1 133 ? -16.929 -0.763 13.775 1.00 89.00 133 SER A C 1
ATOM 935 O O . SER A 1 133 ? -17.612 0.195 14.126 1.00 89.00 133 SER A O 1
ATOM 937 N N . GLY A 1 134 ? -17.471 -1.856 13.224 1.00 85.19 134 GLY A N 1
ATOM 938 C CA . GLY A 1 134 ? -18.900 -2.010 12.937 1.00 85.19 134 GLY A CA 1
ATOM 939 C C . GLY A 1 134 ? -19.347 -1.390 11.609 1.00 85.19 134 GLY A C 1
ATOM 940 O O . GLY A 1 134 ? -20.547 -1.246 11.384 1.00 85.19 134 GLY A O 1
ATOM 941 N N . GLY A 1 135 ? -18.409 -1.035 10.724 1.00 86.00 135 GLY A N 1
ATOM 942 C CA . GLY A 1 135 ? -18.700 -0.422 9.431 1.00 86.00 135 GLY A CA 1
ATOM 943 C C . GLY A 1 135 ? -17.639 -0.740 8.379 1.00 86.00 135 GLY A C 1
ATOM 944 O O . GLY A 1 135 ? -16.444 -0.697 8.644 1.00 86.00 135 GLY A O 1
ATOM 945 N N . PHE A 1 136 ? -18.081 -1.032 7.155 1.00 90.75 136 PHE A N 1
ATOM 946 C CA . PHE A 1 136 ? -17.204 -1.345 6.018 1.00 90.75 136 PHE A CA 1
ATOM 947 C C . PHE A 1 136 ? -16.791 -0.118 5.194 1.00 90.75 136 PHE A C 1
ATOM 949 O O . PHE A 1 136 ? -16.316 -0.279 4.073 1.00 90.75 136 PHE A O 1
ATOM 956 N N . SER A 1 137 ? -16.998 1.093 5.705 1.00 93.00 137 SER A N 1
ATOM 957 C CA . SER A 1 137 ? -16.451 2.309 5.104 1.00 93.00 137 SER A CA 1
ATOM 958 C C . SER A 1 137 ? -15.196 2.752 5.854 1.00 93.00 137 SER A C 1
ATOM 960 O O . SER A 1 137 ? -15.150 2.684 7.083 1.00 93.00 137 SER A O 1
ATOM 962 N N . LEU A 1 138 ? -14.195 3.257 5.135 1.00 91.56 138 LEU A N 1
ATOM 963 C CA . LEU A 1 138 ? -12.958 3.802 5.702 1.00 91.56 138 LEU A CA 1
ATOM 964 C C . LEU A 1 138 ? -13.260 4.930 6.690 1.00 91.56 138 LEU A C 1
ATOM 966 O O . LEU A 1 138 ? -12.641 5.018 7.744 1.00 91.56 138 LEU A O 1
ATOM 970 N N . ALA A 1 139 ? -14.258 5.763 6.387 1.00 90.19 139 ALA A N 1
ATOM 971 C CA . ALA A 1 139 ? -14.692 6.840 7.276 1.00 90.19 139 ALA A CA 1
ATOM 972 C C . ALA A 1 139 ? -15.288 6.339 8.607 1.00 90.19 139 ALA A C 1
ATOM 974 O O . ALA A 1 139 ? -15.331 7.095 9.575 1.00 90.19 139 ALA A O 1
ATOM 975 N N . ALA A 1 140 ? -15.748 5.084 8.667 1.00 89.38 140 ALA A N 1
ATOM 976 C CA . ALA A 1 140 ? -16.262 4.460 9.884 1.00 89.38 140 ALA A CA 1
ATOM 977 C C . ALA A 1 140 ? -15.173 3.749 10.704 1.00 89.38 140 ALA A C 1
ATOM 979 O O . ALA A 1 140 ? -15.484 3.162 11.742 1.00 89.38 140 ALA A O 1
ATOM 980 N N . PHE A 1 141 ? -13.911 3.749 10.263 1.00 90.88 141 PHE A N 1
ATOM 981 C CA . PHE A 1 141 ? -12.833 3.137 11.034 1.00 90.88 141 PHE A CA 1
ATOM 982 C C . PHE A 1 141 ? -12.578 3.970 12.290 1.00 90.88 141 PHE A C 1
ATOM 984 O O . PHE A 1 141 ? -12.307 5.169 12.231 1.00 90.88 141 PHE A O 1
ATOM 991 N N . ALA A 1 142 ? -12.690 3.322 13.445 1.00 88.25 142 ALA A N 1
ATOM 992 C CA . ALA A 1 142 ? -12.370 3.937 14.724 1.00 88.25 142 ALA A CA 1
ATOM 993 C C . ALA A 1 142 ? -10.856 3.853 14.957 1.00 88.25 142 ALA A C 1
ATOM 995 O O . ALA A 1 142 ? -10.259 2.865 14.555 1.00 88.25 142 ALA A O 1
ATOM 996 N N . PRO A 1 143 ? -10.215 4.817 15.634 1.00 89.00 143 PRO A N 1
ATOM 997 C CA . PRO A 1 143 ? -8.806 4.686 15.996 1.00 89.00 143 PRO A CA 1
ATOM 998 C C . PRO A 1 143 ? -8.575 3.504 16.957 1.00 89.00 143 PRO A C 1
ATOM 1000 O O . PRO A 1 143 ? -9.507 3.012 17.607 1.00 89.00 143 PRO A O 1
ATOM 1003 N N . LEU A 1 144 ? -7.320 3.056 17.076 1.00 90.00 144 LEU A N 1
ATOM 1004 C CA . LEU A 1 144 ? -6.942 2.009 18.029 1.00 90.00 144 LEU A CA 1
ATOM 1005 C C . LEU A 1 144 ? -7.351 2.391 19.458 1.00 90.00 144 LEU A C 1
ATOM 1007 O O . LEU A 1 144 ? -7.001 3.452 19.975 1.00 90.00 144 LEU A O 1
ATOM 1011 N N . SER A 1 145 ? -8.059 1.474 20.106 1.00 90.12 145 SER A N 1
ATOM 1012 C CA . SER A 1 145 ? -8.539 1.543 21.478 1.00 90.12 145 SER A CA 1
ATOM 1013 C C . SER A 1 145 ? -8.265 0.217 22.201 1.00 90.12 145 SER A C 1
ATOM 1015 O O . SER A 1 145 ? -8.046 -0.817 21.564 1.00 90.12 145 SER A O 1
ATOM 1017 N N . PRO A 1 146 ? -8.320 0.174 23.544 1.00 88.62 146 PRO A N 1
ATOM 1018 C CA . PRO A 1 146 ? -8.140 -1.076 24.284 1.00 88.62 146 PRO A CA 1
ATOM 1019 C C . PRO A 1 146 ? -9.109 -2.195 23.861 1.00 88.62 146 PRO A C 1
ATOM 1021 O O . PRO A 1 146 ? -8.767 -3.369 23.968 1.00 88.62 146 PRO A O 1
ATOM 1024 N N . GLN A 1 147 ? -10.301 -1.854 23.353 1.00 87.75 147 GLN A N 1
ATOM 1025 C CA . GLN A 1 147 ? -11.307 -2.840 22.945 1.00 87.75 147 GLN A CA 1
ATOM 1026 C C . GLN A 1 147 ? -11.015 -3.502 21.588 1.00 87.75 147 GLN A C 1
ATOM 1028 O O . GLN A 1 147 ? -11.463 -4.626 21.363 1.00 87.75 147 GLN A O 1
ATOM 1033 N N . ASN A 1 148 ? -10.300 -2.825 20.683 1.00 90.25 148 ASN A N 1
ATOM 1034 C CA . ASN A 1 148 ? -9.952 -3.340 19.351 1.00 90.25 148 ASN A CA 1
ATOM 1035 C C . ASN A 1 148 ? -8.439 -3.603 19.184 1.00 90.25 148 ASN A C 1
ATOM 1037 O O . ASN A 1 148 ? -8.012 -4.029 18.111 1.00 90.25 148 ASN A O 1
ATOM 1041 N N . ALA A 1 149 ? -7.645 -3.413 20.247 1.00 91.56 149 ALA A N 1
ATOM 1042 C CA . ALA A 1 149 ? -6.183 -3.439 20.225 1.00 91.56 149 ALA A CA 1
ATOM 1043 C C . ALA A 1 149 ? -5.594 -4.692 19.563 1.00 91.56 149 ALA A C 1
ATOM 1045 O O . ALA A 1 149 ? -4.698 -4.574 18.730 1.00 91.56 149 ALA A O 1
ATOM 1046 N N . LEU A 1 150 ? -6.107 -5.888 19.871 1.00 92.62 150 LEU A N 1
ATOM 1047 C CA . LEU A 1 150 ? -5.602 -7.129 19.269 1.00 92.62 150 LEU A CA 1
ATOM 1048 C C . LEU A 1 150 ? -5.788 -7.138 17.745 1.00 92.62 150 LEU A C 1
ATOM 1050 O O . LEU A 1 150 ? -4.868 -7.454 17.001 1.00 92.62 150 LEU A O 1
ATOM 1054 N N . VAL A 1 151 ? -6.974 -6.759 17.273 1.00 94.50 151 VAL A N 1
ATOM 1055 C CA . VAL A 1 151 ? -7.302 -6.759 15.842 1.00 94.50 151 VAL A CA 1
ATOM 1056 C C . VAL A 1 151 ? -6.488 -5.692 15.120 1.00 94.50 151 VAL A C 1
ATOM 1058 O O . VAL A 1 151 ? -5.904 -5.956 14.073 1.00 94.50 151 VAL A O 1
ATOM 1061 N N . TYR A 1 152 ? -6.418 -4.495 15.702 1.00 94.56 152 TYR A N 1
ATOM 1062 C CA . TYR A 1 152 ? -5.766 -3.346 15.086 1.00 94.56 152 TYR A CA 1
ATOM 1063 C C . TYR A 1 152 ? -4.251 -3.506 15.052 1.00 94.56 152 TYR A C 1
ATOM 1065 O O . TYR A 1 152 ? -3.634 -3.148 14.060 1.00 94.56 152 TYR A O 1
ATOM 1073 N N . THR A 1 153 ? -3.639 -4.104 16.076 1.00 95.25 153 THR A N 1
ATOM 1074 C CA . THR A 1 153 ? -2.198 -4.409 16.055 1.00 95.25 153 THR A CA 1
ATOM 1075 C C . THR A 1 153 ? -1.850 -5.420 14.963 1.00 95.25 153 THR A C 1
ATOM 1077 O O . THR A 1 153 ? -0.900 -5.198 14.218 1.00 95.25 153 THR A O 1
ATOM 1080 N N . LEU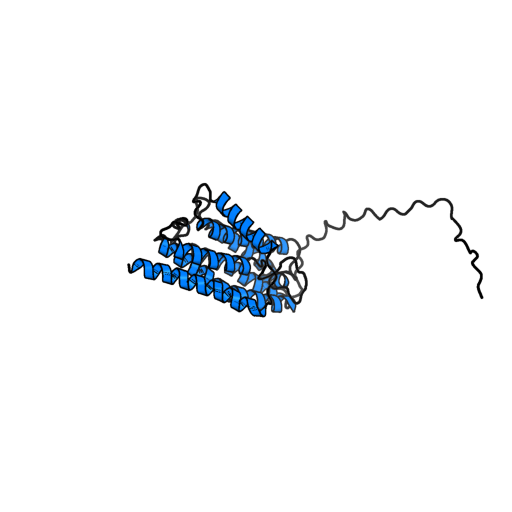 A 1 154 ? -2.645 -6.481 14.794 1.00 96.75 154 LEU A N 1
ATOM 1081 C CA . LEU A 1 154 ? -2.453 -7.455 13.713 1.00 96.75 154 LEU A CA 1
ATOM 1082 C C . LEU A 1 154 ? -2.672 -6.834 12.324 1.00 96.75 154 LEU A C 1
ATOM 1084 O O . LEU A 1 154 ? -1.867 -7.061 11.418 1.00 96.75 154 LEU A O 1
ATOM 1088 N N . ALA A 1 155 ? -3.709 -6.005 12.171 1.00 96.69 155 ALA A N 1
ATOM 1089 C CA . ALA A 1 155 ? -3.975 -5.269 10.937 1.00 96.69 155 ALA A CA 1
ATOM 1090 C C . ALA A 1 155 ? -2.853 -4.269 10.608 1.00 96.69 155 ALA A C 1
ATOM 1092 O O . ALA A 1 155 ? -2.415 -4.199 9.463 1.00 96.69 155 ALA A O 1
ATOM 1093 N N . LEU A 1 156 ? -2.327 -3.551 11.606 1.00 96.31 156 LEU A N 1
ATOM 1094 C CA . LEU A 1 156 ? -1.190 -2.641 11.448 1.00 96.31 156 LEU A CA 1
ATOM 1095 C C . LEU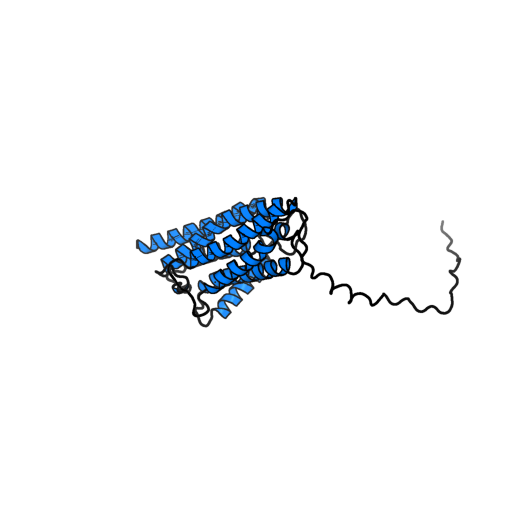 A 1 156 ? 0.066 -3.384 10.982 1.00 96.31 156 LEU A C 1
ATOM 1097 O O . LEU A 1 156 ? 0.771 -2.882 10.109 1.00 96.31 156 LEU A O 1
ATOM 1101 N N . VAL A 1 157 ? 0.337 -4.584 11.507 1.00 96.75 157 VAL A N 1
ATOM 1102 C CA . VAL A 1 157 ? 1.471 -5.406 11.049 1.00 96.75 157 VAL A CA 1
ATOM 1103 C C . VAL A 1 157 ? 1.282 -5.834 9.592 1.00 96.75 157 VAL A C 1
ATOM 1105 O O . VAL A 1 157 ? 2.202 -5.669 8.794 1.00 96.75 157 VAL A O 1
ATOM 1108 N N . ALA A 1 158 ? 0.096 -6.330 9.223 1.00 97.25 158 ALA A N 1
ATOM 1109 C CA . ALA A 1 158 ? -0.214 -6.704 7.840 1.00 97.25 158 ALA A CA 1
ATOM 1110 C C . ALA A 1 158 ? -0.068 -5.514 6.873 1.00 97.25 158 ALA A C 1
ATOM 1112 O O . ALA A 1 158 ? 0.624 -5.616 5.861 1.00 97.25 158 ALA A O 1
ATOM 1113 N N . LEU A 1 159 ? -0.640 -4.355 7.220 1.00 96.94 159 LEU A N 1
ATOM 1114 C CA . LEU A 1 159 ? -0.531 -3.128 6.425 1.00 96.94 159 LEU A CA 1
ATOM 1115 C C . LEU A 1 159 ? 0.905 -2.610 6.334 1.00 96.94 159 LEU A C 1
ATOM 1117 O O . LEU A 1 159 ? 1.299 -2.119 5.282 1.00 96.94 159 LEU A O 1
ATOM 1121 N N . SER A 1 160 ? 1.699 -2.743 7.398 1.00 95.94 160 SER A N 1
ATOM 1122 C CA . SER A 1 160 ? 3.114 -2.354 7.377 1.00 95.94 160 SER A CA 1
ATOM 1123 C C . SER A 1 160 ? 3.915 -3.247 6.431 1.00 95.94 160 SER A C 1
ATOM 1125 O O . SER A 1 160 ? 4.678 -2.744 5.615 1.00 95.94 160 SER A O 1
ATOM 1127 N N . LEU A 1 161 ? 3.713 -4.567 6.481 1.00 95.81 161 LEU A N 1
ATOM 1128 C CA . LEU A 1 161 ? 4.370 -5.497 5.558 1.00 95.81 161 LEU A CA 1
ATOM 1129 C C . LEU A 1 161 ? 3.927 -5.270 4.107 1.00 95.81 161 LEU A C 1
ATOM 1131 O O . LEU A 1 161 ? 4.763 -5.292 3.206 1.00 95.81 161 LEU A O 1
ATOM 1135 N N . ALA A 1 162 ? 2.638 -5.001 3.889 1.00 95.56 162 ALA A N 1
ATOM 1136 C CA . ALA A 1 162 ? 2.112 -4.642 2.578 1.00 95.56 162 ALA A CA 1
ATOM 1137 C C . ALA A 1 162 ? 2.683 -3.314 2.065 1.00 95.56 162 ALA A C 1
ATOM 1139 O O . ALA A 1 162 ? 3.055 -3.237 0.902 1.00 95.56 162 ALA A O 1
ATOM 1140 N N . LEU A 1 163 ? 2.833 -2.297 2.921 1.00 95.69 163 LEU A N 1
ATOM 1141 C CA . LEU A 1 163 ? 3.471 -1.028 2.561 1.00 95.69 163 LEU A CA 1
ATOM 1142 C C . LEU A 1 163 ? 4.914 -1.238 2.095 1.00 95.69 163 LEU A C 1
ATOM 1144 O O . LEU A 1 163 ? 5.327 -0.632 1.110 1.00 95.69 163 LEU A O 1
ATOM 1148 N N . LEU A 1 164 ? 5.680 -2.094 2.778 1.00 94.25 164 LEU A N 1
ATOM 1149 C CA . LEU A 1 164 ? 7.065 -2.383 2.391 1.00 94.25 164 LEU A CA 1
ATOM 1150 C C . LEU A 1 164 ? 7.118 -3.082 1.027 1.00 94.25 164 LEU A C 1
ATOM 1152 O O . LEU A 1 164 ? 7.984 -2.777 0.209 1.00 94.25 164 LEU A O 1
ATOM 1156 N N . ALA A 1 165 ? 6.162 -3.978 0.778 1.00 92.94 165 ALA A N 1
ATOM 1157 C CA . ALA A 1 165 ? 6.035 -4.717 -0.469 1.00 92.94 165 ALA A CA 1
ATOM 1158 C C . ALA A 1 165 ? 5.612 -3.835 -1.647 1.00 92.94 165 ALA A C 1
ATOM 1160 O O . ALA A 1 165 ? 6.284 -3.776 -2.672 1.00 92.94 165 ALA A O 1
ATOM 1161 N N . GLU A 1 166 ? 4.513 -3.111 -1.479 1.00 92.06 166 GLU A N 1
ATOM 1162 C CA . GLU A 1 166 ? 3.894 -2.285 -2.510 1.00 92.06 166 GLU A CA 1
ATOM 1163 C C . GLU A 1 166 ? 4.660 -0.986 -2.754 1.00 92.06 166 GLU A C 1
ATOM 1165 O O . GLU A 1 166 ? 4.670 -0.470 -3.872 1.00 92.06 166 GLU A O 1
ATOM 1170 N N . GLY A 1 167 ? 5.312 -0.455 -1.721 1.00 90.62 167 GLY A N 1
ATOM 1171 C CA . GLY A 1 167 ? 6.145 0.739 -1.791 1.00 90.62 167 GLY A CA 1
ATOM 1172 C C . GLY A 1 167 ? 7.567 0.489 -2.289 1.00 90.62 167 GLY A C 1
ATOM 1173 O O . GLY A 1 167 ? 8.321 1.458 -2.348 1.00 90.62 167 GLY A O 1
ATOM 1174 N N . ALA A 1 168 ? 7.931 -0.763 -2.610 1.00 89.62 168 ALA A N 1
ATOM 1175 C CA . ALA A 1 168 ? 9.283 -1.179 -2.992 1.00 89.62 168 ALA A CA 1
ATOM 1176 C C . ALA A 1 168 ? 10.355 -0.704 -1.988 1.00 89.62 168 ALA A C 1
ATOM 1178 O O . ALA A 1 168 ? 11.401 -0.190 -2.378 1.00 89.62 168 ALA A O 1
ATOM 1179 N N . ARG A 1 169 ? 10.066 -0.815 -0.680 1.00 91.94 169 ARG A N 1
ATOM 1180 C CA . ARG A 1 169 ? 10.933 -0.304 0.397 1.00 91.94 169 ARG A CA 1
ATOM 1181 C C . ARG A 1 169 ? 11.717 -1.409 1.078 1.00 91.94 169 ARG A C 1
ATOM 1183 O O . ARG A 1 169 ? 11.305 -2.573 1.098 1.00 91.94 169 ARG A O 1
ATOM 1190 N N . MET A 1 170 ? 12.842 -1.033 1.683 1.00 90.62 170 MET A N 1
ATOM 1191 C CA . MET A 1 170 ? 13.661 -1.972 2.441 1.00 90.62 170 MET A CA 1
ATOM 1192 C C . MET A 1 170 ? 12.829 -2.539 3.597 1.00 90.62 170 MET A C 1
ATOM 1194 O O . MET A 1 170 ? 12.196 -1.775 4.321 1.00 90.62 170 MET A O 1
ATOM 1198 N N . PRO A 1 171 ? 12.794 -3.869 3.782 1.00 88.69 171 PRO A N 1
ATOM 1199 C CA . PRO A 1 171 ? 13.749 -4.855 3.281 1.00 88.69 171 PRO A CA 1
ATOM 1200 C C . PRO A 1 171 ? 13.329 -5.597 1.994 1.00 88.69 171 PRO A C 1
ATOM 1202 O O . PRO A 1 171 ? 14.039 -6.517 1.585 1.00 88.69 171 PRO A O 1
ATOM 1205 N N . VAL A 1 172 ? 12.188 -5.262 1.381 1.00 89.88 172 VAL A N 1
ATOM 1206 C CA . VAL A 1 172 ? 11.648 -5.967 0.201 1.00 89.88 172 VAL A CA 1
ATOM 1207 C C . VAL A 1 172 ? 12.437 -5.623 -1.056 1.00 89.88 172 VAL A C 1
ATOM 1209 O O . VAL A 1 172 ? 12.963 -6.518 -1.718 1.00 89.88 172 VAL A O 1
ATOM 1212 N N . ASP A 1 173 ? 12.542 -4.334 -1.362 1.00 88.44 173 ASP A N 1
ATOM 1213 C CA . ASP A 1 173 ? 13.367 -3.829 -2.454 1.00 88.44 173 ASP A CA 1
ATOM 1214 C C . ASP A 1 173 ? 14.105 -2.556 -2.025 1.00 88.44 173 ASP A C 1
ATOM 1216 O O . ASP A 1 173 ? 13.871 -2.017 -0.944 1.00 88.44 173 ASP A O 1
ATOM 1220 N N . ASP A 1 174 ? 15.049 -2.124 -2.850 1.00 86.88 174 ASP A N 1
ATOM 1221 C CA . ASP A 1 174 ? 15.772 -0.870 -2.684 1.00 86.88 174 ASP A CA 1
ATOM 1222 C C . ASP A 1 174 ? 15.673 -0.075 -3.995 1.00 86.88 174 ASP A C 1
ATOM 1224 O O . ASP A 1 174 ? 16.309 -0.474 -4.979 1.00 86.88 174 ASP A O 1
ATOM 1228 N N . PRO A 1 175 ? 14.918 1.041 -4.020 1.00 75.50 175 PRO A N 1
ATOM 1229 C CA . PRO A 1 175 ? 14.709 1.834 -5.230 1.00 75.50 175 PRO A CA 1
ATOM 1230 C C . PRO A 1 175 ? 15.983 2.565 -5.677 1.00 75.50 175 PRO A C 1
ATOM 1232 O O . PRO A 1 175 ? 16.070 3.040 -6.802 1.00 75.50 175 PRO A O 1
ATOM 1235 N N . THR A 1 176 ? 17.002 2.652 -4.814 1.00 76.75 176 THR A N 1
ATOM 1236 C CA . THR A 1 176 ? 18.281 3.301 -5.143 1.00 76.75 176 THR A CA 1
ATOM 1237 C C . THR A 1 176 ? 19.275 2.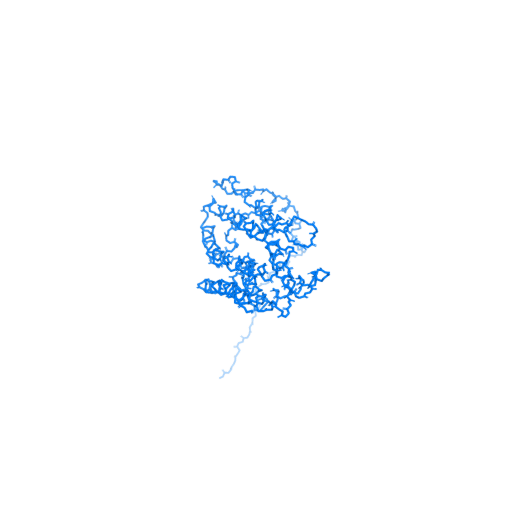354 -5.817 1.00 76.75 176 THR A C 1
ATOM 1239 O O . THR A 1 176 ? 20.288 2.788 -6.376 1.00 76.75 176 THR A O 1
ATOM 1242 N N . THR A 1 177 ? 19.001 1.047 -5.793 1.00 78.50 177 THR A N 1
ATOM 1243 C CA . THR A 1 177 ? 19.864 0.048 -6.419 1.00 78.50 177 THR A CA 1
ATOM 1244 C C . THR A 1 177 ? 19.560 -0.053 -7.914 1.00 78.50 177 THR A C 1
ATOM 1246 O O . THR A 1 177 ? 18.569 -0.646 -8.319 1.00 78.50 177 THR A O 1
ATOM 1249 N N . HIS A 1 178 ? 20.491 0.406 -8.752 1.00 73.06 178 HIS A N 1
ATOM 1250 C CA . HIS A 1 178 ? 20.410 0.287 -10.219 1.00 73.06 178 HIS A CA 1
ATOM 1251 C C . HIS A 1 178 ? 21.071 -0.987 -10.780 1.00 73.06 178 HIS A C 1
ATOM 1253 O O . HIS A 1 178 ? 21.483 -1.042 -11.938 1.00 73.06 178 HIS A O 1
ATOM 1259 N N . LEU A 1 179 ? 21.236 -2.023 -9.951 1.00 70.94 179 LEU A N 1
ATOM 1260 C CA . LEU A 1 179 ? 21.799 -3.297 -10.392 1.00 70.94 179 LEU A CA 1
ATOM 1261 C C . LEU A 1 179 ? 20.717 -4.136 -11.059 1.00 70.94 179 LEU A C 1
ATOM 1263 O O . LEU A 1 179 ? 19.937 -4.802 -10.375 1.00 70.94 179 LEU A O 1
ATOM 1267 N N . GLU A 1 180 ? 20.743 -4.148 -12.389 1.00 61.25 180 GLU A N 1
ATOM 1268 C CA . GLU A 1 180 ? 19.728 -4.727 -13.273 1.00 61.25 180 GLU A CA 1
ATOM 1269 C C . GLU A 1 180 ? 19.235 -6.125 -12.859 1.00 61.25 180 GLU A C 1
ATOM 1271 O O . GLU A 1 180 ? 18.049 -6.435 -12.954 1.00 61.25 180 GLU A O 1
ATOM 1276 N N . LEU A 1 181 ? 20.124 -6.964 -12.316 1.00 65.69 181 LEU A N 1
ATOM 1277 C CA . LEU A 1 181 ? 19.797 -8.335 -11.921 1.00 65.69 181 LEU A CA 1
ATOM 1278 C C . LEU A 1 181 ? 19.049 -8.453 -10.583 1.00 65.69 181 LEU A C 1
ATOM 1280 O O . LEU A 1 181 ? 18.494 -9.512 -10.288 1.00 65.69 181 LEU A O 1
ATOM 1284 N N . THR A 1 182 ? 19.018 -7.400 -9.768 1.00 69.38 182 THR A N 1
ATOM 1285 C CA . THR A 1 182 ? 18.426 -7.389 -8.414 1.00 69.38 182 THR A CA 1
ATOM 1286 C C . THR A 1 182 ? 17.300 -6.377 -8.236 1.00 69.38 182 THR A C 1
ATOM 1288 O O . THR A 1 182 ? 16.715 -6.325 -7.154 1.00 69.38 182 THR A O 1
ATOM 1291 N N . MET A 1 183 ? 16.999 -5.602 -9.278 1.00 80.38 183 MET A N 1
ATOM 1292 C CA . MET A 1 183 ? 15.847 -4.707 -9.310 1.00 80.38 183 MET A CA 1
ATOM 1293 C C . MET A 1 183 ? 14.559 -5.529 -9.399 1.00 80.38 183 MET A C 1
ATOM 1295 O O . MET A 1 183 ? 14.505 -6.540 -10.117 1.00 80.38 183 MET A O 1
ATOM 1299 N N . ILE A 1 184 ? 13.542 -5.113 -8.648 1.00 82.00 184 ILE A N 1
ATOM 1300 C CA . ILE A 1 184 ? 12.178 -5.628 -8.769 1.00 82.00 184 ILE A CA 1
ATOM 1301 C C . ILE A 1 184 ? 11.336 -4.537 -9.427 1.00 82.00 184 ILE A C 1
ATOM 1303 O O . ILE A 1 184 ? 10.940 -4.697 -10.583 1.00 82.00 184 ILE A O 1
ATOM 1307 N N . HIS A 1 185 ? 11.173 -3.406 -8.738 1.00 83.38 185 HIS A N 1
ATOM 1308 C CA . HIS A 1 185 ? 10.316 -2.315 -9.194 1.00 83.38 185 HIS A CA 1
ATOM 1309 C C . HIS A 1 185 ? 10.950 -1.540 -10.360 1.00 83.38 185 HIS A C 1
ATOM 1311 O O . HIS A 1 185 ? 10.387 -1.471 -11.452 1.00 83.38 185 HIS A O 1
ATOM 1317 N N . GLU A 1 186 ? 12.184 -1.058 -10.174 1.00 84.31 186 GLU A N 1
ATOM 1318 C CA . GLU A 1 186 ? 12.905 -0.220 -11.149 1.00 84.31 186 GLU A CA 1
ATOM 1319 C C . GLU A 1 186 ? 13.093 -0.884 -12.520 1.00 84.31 186 GLU A C 1
ATOM 1321 O O . GLU A 1 186 ? 13.087 -0.219 -13.555 1.00 84.31 186 GLU A O 1
ATOM 1326 N N . ALA A 1 187 ? 13.189 -2.217 -12.557 1.00 86.19 187 ALA A N 1
ATOM 1327 C CA . ALA A 1 187 ? 13.349 -2.975 -13.797 1.00 86.19 187 ALA A CA 1
ATOM 1328 C C . ALA A 1 187 ? 12.183 -2.776 -14.783 1.00 86.19 187 ALA A C 1
ATOM 1330 O O . ALA A 1 187 ? 12.391 -2.870 -15.991 1.00 86.19 187 ALA A O 1
ATOM 1331 N N . GLN A 1 188 ? 10.975 -2.481 -14.292 1.00 88.69 188 GLN A N 1
ATOM 1332 C CA . GLN A 1 188 ? 9.807 -2.209 -15.137 1.00 88.69 188 GLN A CA 1
ATOM 1333 C C . GLN A 1 188 ? 9.804 -0.782 -15.704 1.00 88.69 188 GLN A C 1
ATOM 1335 O O . GLN A 1 188 ? 9.177 -0.521 -16.733 1.00 88.69 188 GLN A O 1
ATOM 1340 N N . LEU A 1 189 ? 10.486 0.152 -15.035 1.00 89.69 189 LEU A N 1
ATOM 1341 C CA . LEU A 1 189 ? 10.486 1.569 -15.390 1.00 89.69 189 LEU A CA 1
ATOM 1342 C C . LEU A 1 189 ? 11.635 1.944 -16.335 1.00 89.69 189 LEU A C 1
ATOM 1344 O O . LEU A 1 189 ? 11.551 2.996 -16.959 1.00 89.69 189 LEU A O 1
ATOM 1348 N N . LEU A 1 190 ? 12.656 1.093 -16.500 1.00 87.88 190 LEU A N 1
ATOM 1349 C CA . LEU A 1 190 ? 13.869 1.381 -17.288 1.00 87.88 190 LEU A CA 1
ATOM 1350 C C . LEU A 1 190 ? 13.617 1.886 -18.715 1.00 87.88 190 LEU A C 1
ATOM 1352 O O . LEU A 1 190 ? 14.391 2.690 -19.236 1.00 87.88 190 LEU A O 1
ATOM 1356 N N . ASP A 1 191 ? 12.555 1.404 -19.359 1.00 87.81 191 ASP A N 1
ATOM 1357 C CA . ASP A 1 191 ? 12.225 1.802 -20.727 1.00 87.81 191 ASP A CA 1
ATOM 1358 C C . ASP A 1 191 ? 11.543 3.183 -20.789 1.00 87.81 191 ASP A C 1
ATOM 1360 O O . ASP A 1 191 ? 11.544 3.838 -21.837 1.00 87.81 191 ASP A O 1
ATOM 1364 N N . HIS A 1 192 ? 10.994 3.661 -19.666 1.00 89.31 192 HIS A N 1
ATOM 1365 C CA . HIS A 1 192 ? 10.357 4.967 -19.539 1.00 89.31 192 HIS A CA 1
ATOM 1366 C C . HIS A 1 192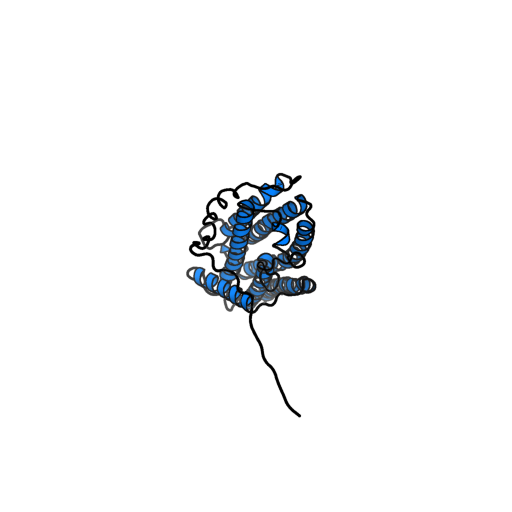 ? 11.394 6.057 -19.247 1.00 89.31 192 HIS A C 1
ATOM 1368 O O . HIS A 1 192 ? 12.361 5.876 -18.515 1.00 89.31 192 HIS A O 1
ATOM 1374 N N . SER A 1 193 ? 11.190 7.242 -19.822 1.00 88.81 193 SER A N 1
ATOM 1375 C CA . SER A 1 193 ? 12.100 8.373 -19.628 1.00 88.81 193 SER A CA 1
ATOM 1376 C C . SER A 1 193 ? 11.368 9.713 -19.632 1.00 88.81 193 SER A C 1
ATOM 1378 O O . SER A 1 193 ? 10.263 9.846 -20.167 1.00 88.81 193 SER A O 1
ATOM 1380 N N . GLY A 1 194 ? 11.993 10.721 -19.018 1.00 90.56 194 GLY A N 1
ATOM 1381 C CA . GLY A 1 194 ? 11.493 12.094 -19.010 1.00 90.56 194 GLY A CA 1
ATOM 1382 C C . GLY A 1 194 ? 10.117 12.216 -18.335 1.00 90.56 194 GLY A C 1
ATOM 1383 O O . GLY A 1 194 ? 9.957 11.732 -17.214 1.00 90.56 194 GLY A O 1
ATOM 1384 N N . PRO A 1 195 ? 9.117 12.849 -18.982 1.00 90.88 195 PRO A N 1
ATOM 1385 C CA . PRO A 1 195 ? 7.806 13.082 -18.372 1.00 90.88 195 PRO A CA 1
ATOM 1386 C C . PRO A 1 195 ? 7.066 11.811 -17.935 1.00 90.88 195 PRO A C 1
ATOM 1388 O O . PRO A 1 195 ? 6.398 11.832 -16.909 1.00 90.88 195 PRO A O 1
ATOM 1391 N N . LEU A 1 196 ? 7.185 10.704 -18.678 1.00 91.81 196 LEU A N 1
ATOM 1392 C CA . LEU A 1 196 ? 6.488 9.454 -18.339 1.00 91.81 196 LEU A CA 1
ATOM 1393 C C . LEU A 1 196 ? 7.054 8.823 -17.067 1.00 91.81 196 LEU A C 1
ATOM 1395 O O . LEU A 1 196 ? 6.295 8.358 -16.223 1.00 91.81 196 LEU A O 1
ATOM 1399 N N . LEU A 1 197 ? 8.379 8.869 -16.908 1.00 91.69 197 LEU A N 1
ATOM 1400 C CA . LEU A 1 197 ? 9.040 8.421 -15.686 1.00 91.69 197 LEU A CA 1
ATOM 1401 C C . LEU A 1 197 ? 8.613 9.286 -14.490 1.00 91.69 197 LEU A C 1
ATOM 1403 O O . LEU A 1 197 ? 8.288 8.755 -13.436 1.00 91.69 197 LEU A O 1
ATOM 1407 N N . ALA A 1 198 ? 8.515 10.607 -14.677 1.00 93.69 198 ALA A N 1
ATOM 1408 C CA . ALA A 1 198 ? 8.056 11.514 -13.625 1.00 93.69 198 ALA A CA 1
ATOM 1409 C C . ALA A 1 198 ? 6.622 11.210 -13.147 1.00 93.69 198 ALA A C 1
ATOM 1411 O O . ALA A 1 198 ? 6.329 11.369 -11.963 1.00 93.69 198 ALA A O 1
ATOM 1412 N N . LEU A 1 199 ? 5.732 10.755 -14.040 1.00 95.56 199 LEU A N 1
ATOM 1413 C CA . LEU A 1 199 ? 4.381 10.326 -13.660 1.00 95.56 199 LEU A CA 1
ATOM 1414 C C . LEU A 1 199 ? 4.408 9.069 -12.782 1.00 95.56 199 LEU A C 1
ATOM 1416 O O . LEU A 1 199 ? 3.664 9.012 -11.804 1.00 95.56 199 LEU A O 1
ATOM 1420 N N . TYR A 1 200 ? 5.267 8.092 -13.089 1.00 94.44 200 TYR A N 1
ATOM 1421 C CA . TYR A 1 200 ? 5.425 6.909 -12.239 1.00 94.44 200 TYR A CA 1
ATOM 1422 C C . TYR A 1 200 ? 6.030 7.241 -10.880 1.00 94.44 200 TYR A C 1
ATOM 1424 O O . TYR A 1 200 ? 5.511 6.775 -9.874 1.00 94.44 200 TYR A O 1
ATOM 1432 N N . GLU A 1 201 ? 7.057 8.086 -10.831 1.00 93.25 201 GLU A N 1
ATOM 1433 C CA . GLU A 1 201 ? 7.672 8.532 -9.573 1.00 93.25 201 GLU A CA 1
ATOM 1434 C C . GLU A 1 201 ? 6.662 9.250 -8.673 1.00 93.25 201 GLU A C 1
ATOM 1436 O O . GLU A 1 201 ? 6.525 8.948 -7.484 1.00 93.25 201 GLU A O 1
ATOM 1441 N N . LEU A 1 202 ? 5.867 10.156 -9.256 1.00 95.81 202 LEU A N 1
ATOM 1442 C CA . LEU A 1 202 ? 4.773 10.805 -8.540 1.00 95.81 202 LEU A CA 1
ATOM 1443 C C . LEU A 1 202 ? 3.733 9.779 -8.074 1.00 95.81 202 LEU A C 1
ATOM 1445 O O . LEU A 1 202 ? 3.287 9.827 -6.927 1.00 95.81 202 LEU A O 1
ATOM 1449 N N . SER A 1 203 ? 3.374 8.827 -8.937 1.00 95.75 203 SER A N 1
ATOM 1450 C CA . SER A 1 203 ? 2.432 7.763 -8.601 1.00 95.75 203 SER A CA 1
ATOM 1451 C C . SER A 1 203 ? 2.940 6.878 -7.456 1.00 95.75 203 SER A C 1
ATOM 1453 O O . SER A 1 203 ? 2.159 6.518 -6.576 1.00 95.75 203 SER A O 1
ATOM 1455 N N . ALA A 1 204 ? 4.227 6.531 -7.443 1.00 94.19 204 ALA A N 1
ATOM 1456 C CA . ALA A 1 204 ? 4.860 5.728 -6.403 1.00 94.19 204 ALA A CA 1
ATOM 1457 C C . ALA A 1 204 ? 4.902 6.486 -5.068 1.00 94.19 204 ALA A C 1
ATOM 1459 O O . ALA A 1 204 ? 4.527 5.930 -4.031 1.00 94.19 204 ALA A O 1
ATOM 1460 N N . GLY A 1 205 ? 5.259 7.775 -5.097 1.00 94.44 205 GLY A N 1
ATOM 1461 C CA . GLY A 1 205 ? 5.217 8.650 -3.923 1.00 94.44 205 GLY A CA 1
ATOM 1462 C C . GLY A 1 205 ? 3.807 8.794 -3.342 1.00 94.44 205 GLY A C 1
ATOM 1463 O O . GLY A 1 205 ? 3.615 8.662 -2.132 1.00 94.44 205 GLY A O 1
ATOM 1464 N N . MET A 1 206 ? 2.797 8.987 -4.196 1.00 95.62 206 MET A N 1
ATOM 1465 C CA . MET A 1 206 ? 1.396 9.031 -3.766 1.00 95.62 206 MET A CA 1
ATOM 1466 C C . MET A 1 206 ? 0.923 7.687 -3.203 1.00 95.62 206 MET A C 1
ATOM 1468 O O . MET A 1 206 ? 0.217 7.668 -2.199 1.00 95.62 206 MET A O 1
ATOM 1472 N N . LYS A 1 207 ? 1.337 6.558 -3.790 1.00 95.69 207 LYS A N 1
ATOM 1473 C CA . LYS A 1 207 ? 0.951 5.215 -3.322 1.00 95.69 207 LYS A CA 1
ATOM 1474 C C . LYS A 1 207 ? 1.497 4.955 -1.924 1.00 95.69 207 LYS A C 1
ATOM 1476 O O . LYS A 1 207 ? 0.775 4.457 -1.063 1.00 95.69 207 LYS A O 1
ATOM 1481 N N . LEU A 1 208 ? 2.745 5.358 -1.685 1.00 95.12 208 LEU A N 1
ATOM 1482 C CA . LEU A 1 208 ? 3.350 5.294 -0.361 1.00 95.12 208 LEU A CA 1
ATOM 1483 C C . LEU A 1 208 ? 2.554 6.126 0.651 1.00 95.12 208 LEU A C 1
ATOM 1485 O O . LEU A 1 208 ? 2.223 5.632 1.727 1.00 95.12 208 LEU A O 1
ATOM 1489 N N . LEU A 1 209 ? 2.187 7.358 0.286 1.00 94.88 209 LEU A N 1
ATOM 1490 C CA . LEU A 1 209 ? 1.367 8.222 1.133 1.00 94.88 209 LEU A CA 1
ATOM 1491 C C . LEU A 1 209 ? 0.005 7.589 1.454 1.00 94.88 209 LEU A C 1
ATOM 1493 O O . LEU A 1 209 ? -0.444 7.686 2.593 1.00 94.88 209 LEU A O 1
ATOM 1497 N N . VAL A 1 210 ? -0.628 6.913 0.488 1.00 95.81 210 VAL A N 1
ATOM 1498 C CA . VAL A 1 210 ? -1.904 6.215 0.703 1.00 95.81 210 VAL A CA 1
ATOM 1499 C C . VAL A 1 210 ? -1.760 5.115 1.753 1.00 95.81 210 VAL A C 1
ATOM 1501 O O . VAL A 1 210 ? -2.534 5.085 2.708 1.00 95.81 210 VAL A O 1
ATOM 1504 N N . TYR A 1 211 ? -0.747 4.252 1.638 1.00 96.38 211 TYR A N 1
ATOM 1505 C CA . TYR A 1 211 ? -0.507 3.200 2.632 1.00 96.38 211 TYR A CA 1
ATOM 1506 C C . TYR A 1 211 ? -0.167 3.763 4.020 1.00 96.38 211 TYR A C 1
ATOM 1508 O O . TYR A 1 211 ? -0.685 3.273 5.023 1.00 96.38 211 TYR A O 1
ATOM 1516 N N . ILE A 1 212 ? 0.649 4.820 4.098 1.00 95.81 212 ILE A N 1
ATOM 1517 C CA . ILE A 1 212 ? 0.949 5.499 5.371 1.00 95.81 212 ILE A CA 1
ATOM 1518 C C . ILE A 1 212 ? -0.325 6.124 5.952 1.00 95.81 212 ILE A C 1
ATOM 1520 O O . ILE A 1 212 ? -0.542 6.052 7.158 1.00 95.81 212 ILE A O 1
ATOM 1524 N N . GLY A 1 213 ? -1.201 6.674 5.108 1.00 94.50 213 GLY A N 1
ATOM 1525 C CA . GLY A 1 213 ? -2.507 7.196 5.503 1.00 94.50 213 GLY A CA 1
ATOM 1526 C C . GLY A 1 213 ? -3.439 6.121 6.062 1.00 94.50 213 GLY A C 1
ATOM 1527 O O . GLY A 1 213 ? -4.080 6.349 7.086 1.00 94.50 213 GLY A O 1
ATOM 1528 N N . LEU A 1 214 ? -3.467 4.931 5.451 1.00 94.94 214 LEU A N 1
ATOM 1529 C CA . LEU A 1 214 ? -4.203 3.777 5.978 1.00 94.94 214 LEU A CA 1
ATOM 1530 C C . LEU A 1 214 ? -3.672 3.365 7.354 1.00 94.94 214 LEU A C 1
ATOM 1532 O O . LEU A 1 214 ? -4.453 3.193 8.282 1.00 94.94 214 LEU A O 1
ATOM 1536 N N . ILE A 1 215 ? -2.351 3.265 7.521 1.00 95.12 215 ILE A N 1
ATOM 1537 C CA . ILE A 1 215 ? -1.735 2.963 8.824 1.00 95.12 215 ILE A CA 1
ATOM 1538 C C . ILE A 1 215 ? -2.093 4.045 9.852 1.00 95.12 215 ILE A C 1
ATOM 1540 O O . ILE A 1 215 ? -2.499 3.726 10.968 1.00 95.12 215 ILE A O 1
ATOM 1544 N N . ALA A 1 216 ? -1.995 5.320 9.473 1.00 93.94 216 ALA A N 1
ATOM 1545 C CA . ALA A 1 216 ? -2.300 6.455 10.337 1.00 93.94 216 ALA A CA 1
ATOM 1546 C C . ALA A 1 216 ? -3.761 6.472 10.812 1.00 93.94 216 ALA A C 1
ATOM 1548 O O . ALA A 1 216 ? -4.013 6.833 11.961 1.00 93.94 216 ALA A O 1
ATOM 1549 N N . LEU A 1 217 ? -4.705 6.038 9.969 1.00 92.06 217 LEU A N 1
ATOM 1550 C CA . LEU A 1 217 ? -6.125 5.922 10.315 1.00 92.06 217 LEU A CA 1
ATOM 1551 C C . LEU A 1 217 ? -6.364 4.942 11.474 1.00 92.06 217 LEU A C 1
ATOM 1553 O O . LEU A 1 217 ? -7.248 5.159 12.299 1.00 92.06 217 LEU A O 1
ATOM 1557 N N . LEU A 1 218 ? -5.558 3.882 11.553 1.00 92.44 218 LEU A N 1
ATOM 1558 C CA . LEU A 1 218 ? -5.669 2.855 12.588 1.00 92.44 218 LEU A CA 1
ATOM 1559 C C . LEU A 1 218 ? -4.927 3.232 13.880 1.00 92.44 218 LEU A C 1
ATOM 1561 O O . LEU A 1 218 ? -5.138 2.585 14.900 1.00 92.44 218 LEU A O 1
ATOM 1565 N N . LEU A 1 219 ? -4.064 4.250 13.883 1.00 91.31 219 LEU A N 1
ATOM 1566 C CA . LEU A 1 219 ? -3.320 4.664 15.077 1.00 91.31 219 LEU A CA 1
ATOM 1567 C C . LEU A 1 219 ? -4.218 5.393 16.104 1.00 91.31 219 LEU A C 1
ATOM 1569 O O . LEU A 1 219 ? -5.239 5.975 15.741 1.00 91.31 219 LEU A O 1
ATOM 1573 N N . PRO A 1 220 ? -3.848 5.416 17.403 1.00 86.12 220 PRO A N 1
ATOM 1574 C CA . PRO A 1 220 ? -4.727 5.883 18.487 1.00 86.12 220 PRO A CA 1
ATOM 1575 C C . PRO A 1 220 ? -4.950 7.404 18.536 1.00 86.12 220 PRO A C 1
ATOM 1577 O O . PRO A 1 220 ? -5.572 7.908 19.467 1.00 86.12 220 PRO A O 1
ATOM 1580 N N . PHE A 1 221 ? -4.418 8.162 17.579 1.00 77.75 221 PHE A N 1
ATOM 1581 C CA . PHE A 1 221 ? -4.395 9.617 17.656 1.00 77.75 221 PHE A CA 1
ATOM 1582 C C . PHE A 1 221 ? -5.772 10.236 17.319 1.00 77.75 221 PHE A C 1
ATOM 1584 O O . PHE A 1 221 ? -6.183 11.192 17.964 1.00 77.75 221 PHE A O 1
ATOM 1591 N N . GLY A 1 222 ? -6.561 9.672 16.399 1.00 65.19 222 GLY A N 1
ATOM 1592 C CA . GLY A 1 222 ? -7.847 10.262 15.985 1.00 65.19 222 GLY A CA 1
ATOM 1593 C C . GLY A 1 222 ? -7.694 11.445 15.007 1.00 65.19 222 GLY A C 1
ATOM 1594 O O . GLY A 1 222 ? -6.590 11.750 14.560 1.00 65.19 222 GLY A O 1
ATOM 1595 N N . GLY A 1 223 ? -8.805 12.108 14.649 1.00 63.56 223 GLY A N 1
ATOM 1596 C CA . GLY A 1 223 ? -8.906 12.987 13.466 1.00 63.56 223 GLY A CA 1
ATOM 1597 C C . GLY A 1 223 ? -8.036 14.256 13.455 1.00 63.56 223 GLY A C 1
ATOM 1598 O O . GLY A 1 223 ? -7.326 14.495 12.482 1.00 63.56 223 GLY A O 1
ATOM 1599 N N . LEU A 1 224 ? -8.022 15.059 14.529 1.00 62.56 224 LEU A N 1
ATOM 1600 C CA . LEU A 1 224 ? -7.218 16.303 14.587 1.00 62.56 224 LEU A CA 1
ATOM 1601 C C . LEU A 1 224 ? -5.703 16.051 14.625 1.00 62.56 224 LEU A C 1
ATOM 1603 O O . LEU A 1 224 ? -4.900 16.926 14.315 1.00 62.56 224 LEU A O 1
ATOM 1607 N N . SER A 1 225 ? -5.314 14.836 14.976 1.00 82.06 225 SER A N 1
ATOM 1608 C CA . SER A 1 225 ? -3.933 14.371 15.047 1.00 82.06 225 SER A CA 1
ATOM 1609 C C . SER A 1 225 ? -3.615 13.342 13.968 1.00 82.06 225 SER A C 1
ATOM 1611 O O . SER A 1 225 ? -2.565 12.709 14.032 1.00 82.06 225 SER A O 1
ATOM 1613 N N . PHE A 1 226 ? -4.465 13.209 12.944 1.00 86.69 226 PHE A N 1
ATOM 1614 C CA . PHE A 1 226 ? -4.134 12.429 11.756 1.00 86.69 226 PHE A CA 1
ATOM 1615 C C . PHE A 1 226 ? -2.794 12.873 11.138 1.00 86.69 226 PHE A C 1
ATOM 1617 O O . PHE A 1 226 ? -1.981 11.999 10.852 1.00 86.69 226 PHE A O 1
ATOM 1624 N N . PRO A 1 227 ? -2.459 14.182 11.033 1.00 89.62 227 PRO A N 1
ATOM 1625 C CA . PRO A 1 227 ? -1.130 14.598 10.578 1.00 89.62 227 PRO A CA 1
ATOM 1626 C C . PRO A 1 227 ? 0.006 14.102 11.484 1.00 89.62 227 PRO A C 1
ATOM 1628 O O . PRO A 1 227 ? 1.077 13.754 10.995 1.00 89.62 227 PRO A O 1
ATOM 1631 N N . ALA A 1 228 ? -0.223 14.034 12.800 1.00 90.00 228 ALA A N 1
ATOM 1632 C CA . ALA A 1 228 ? 0.757 13.506 13.745 1.00 90.00 228 ALA A CA 1
ATOM 1633 C C . ALA A 1 228 ? 0.916 11.986 13.595 1.00 90.00 228 ALA A C 1
ATOM 1635 O O . ALA A 1 228 ? 2.043 11.503 13.565 1.00 90.00 228 ALA A O 1
ATOM 1636 N N . ALA A 1 229 ? -0.186 11.245 13.436 1.00 91.38 229 ALA A N 1
ATOM 1637 C CA . ALA A 1 229 ? -0.179 9.809 13.157 1.00 91.38 229 ALA A CA 1
ATOM 1638 C C . ALA A 1 229 ? 0.530 9.487 11.836 1.00 91.38 229 ALA A C 1
ATOM 1640 O O . ALA A 1 229 ? 1.347 8.571 11.779 1.00 91.38 229 ALA A O 1
ATOM 1641 N N . LEU A 1 230 ? 0.258 10.282 10.799 1.00 92.38 230 LEU A N 1
ATOM 1642 C CA . LEU A 1 230 ? 0.897 10.193 9.492 1.00 92.38 230 LEU A CA 1
ATOM 1643 C C . LEU A 1 230 ? 2.405 10.423 9.607 1.00 92.38 230 LEU A C 1
ATOM 1645 O O . LEU A 1 230 ? 3.184 9.621 9.099 1.00 92.38 230 LEU A O 1
ATOM 1649 N N . LEU A 1 231 ? 2.821 11.475 10.322 1.00 92.69 231 LEU A N 1
ATOM 1650 C CA . LEU A 1 231 ? 4.233 11.750 10.584 1.00 92.69 231 LEU A CA 1
ATOM 1651 C C . LEU A 1 231 ? 4.893 10.597 11.349 1.00 92.69 231 LEU A C 1
ATOM 1653 O O . LEU A 1 231 ? 6.006 10.204 11.019 1.00 92.69 231 LEU A O 1
ATOM 1657 N N . LEU A 1 232 ? 4.211 10.027 12.343 1.00 92.62 232 LEU A N 1
ATOM 1658 C CA . LEU A 1 232 ? 4.726 8.910 13.136 1.00 92.62 232 LEU A CA 1
ATOM 1659 C C . LEU A 1 232 ? 4.911 7.648 12.285 1.00 92.62 232 LEU A C 1
ATOM 1661 O O . LEU A 1 232 ? 5.961 7.013 12.357 1.00 92.62 232 LEU A O 1
ATOM 1665 N N . ALA A 1 233 ? 3.933 7.319 11.440 1.00 93.25 233 ALA A N 1
ATOM 1666 C CA . ALA A 1 233 ? 4.025 6.211 10.493 1.00 93.25 233 ALA A CA 1
ATOM 1667 C C . ALA A 1 233 ? 5.129 6.446 9.443 1.00 93.25 233 ALA A C 1
ATOM 1669 O O . ALA A 1 233 ? 5.876 5.524 9.118 1.00 93.25 233 ALA A O 1
ATOM 1670 N N . TRP A 1 234 ? 5.297 7.686 8.974 1.00 94.25 234 TRP A N 1
ATOM 1671 C CA . TRP A 1 234 ? 6.378 8.068 8.063 1.00 94.25 234 TRP A CA 1
ATOM 1672 C C . TRP A 1 234 ? 7.763 7.929 8.711 1.00 94.25 234 TRP A C 1
ATOM 1674 O O . TRP A 1 234 ? 8.683 7.377 8.113 1.00 94.25 234 TRP A O 1
ATOM 1684 N N . LEU A 1 235 ? 7.921 8.390 9.954 1.00 94.56 235 LEU A N 1
ATOM 1685 C CA . LEU A 1 235 ? 9.162 8.236 10.716 1.00 94.56 235 LEU A CA 1
ATOM 1686 C C . LEU A 1 235 ? 9.462 6.765 11.018 1.00 94.56 235 LEU A C 1
ATOM 1688 O O . LEU A 1 235 ? 10.621 6.359 10.958 1.00 94.56 235 LEU A O 1
ATOM 1692 N N . ALA A 1 236 ? 8.436 5.960 11.303 1.00 93.06 236 ALA A N 1
ATOM 1693 C CA . ALA A 1 236 ? 8.583 4.520 11.486 1.00 93.06 236 ALA A CA 1
ATOM 1694 C C . ALA A 1 236 ? 9.075 3.838 10.202 1.00 93.06 236 ALA A C 1
ATOM 1696 O O . ALA A 1 236 ? 9.986 3.016 10.269 1.00 93.06 236 ALA A O 1
ATOM 1697 N N . LEU A 1 237 ? 8.544 4.223 9.036 1.00 94.19 237 LEU A N 1
ATOM 1698 C CA . LEU A 1 237 ? 9.068 3.762 7.751 1.00 94.19 237 LEU A CA 1
ATOM 1699 C C . LEU A 1 237 ? 10.530 4.179 7.559 1.00 94.19 237 LEU A C 1
ATOM 1701 O O . LEU A 1 237 ? 11.355 3.331 7.247 1.00 94.19 237 LEU A O 1
ATOM 1705 N N . GLY A 1 238 ? 10.871 5.448 7.799 1.00 92.75 238 GLY A N 1
ATOM 1706 C CA . GLY A 1 238 ? 12.253 5.923 7.672 1.00 92.75 238 GLY A CA 1
ATOM 1707 C C . GLY A 1 238 ? 13.221 5.189 8.607 1.00 92.75 238 GLY A C 1
ATOM 1708 O O . GLY A 1 238 ? 14.347 4.871 8.225 1.00 92.75 238 GLY A O 1
ATOM 1709 N N . TYR A 1 239 ? 12.773 4.848 9.819 1.00 93.62 239 TYR A N 1
ATOM 1710 C CA . TYR A 1 239 ? 13.522 3.990 10.734 1.00 93.62 239 TYR A CA 1
ATOM 1711 C C . TYR A 1 239 ? 13.710 2.583 10.148 1.00 93.62 239 TYR A C 1
ATOM 1713 O O . TYR A 1 239 ? 14.836 2.089 10.096 1.00 93.62 239 TYR A O 1
ATOM 1721 N N . LEU A 1 240 ? 12.639 1.954 9.655 1.00 91.31 240 LEU A N 1
ATOM 1722 C CA . LEU A 1 240 ? 12.707 0.634 9.022 1.00 91.31 240 LEU A CA 1
ATOM 1723 C C . LEU A 1 240 ? 13.617 0.621 7.792 1.00 91.31 240 LEU A C 1
ATOM 1725 O O . LEU A 1 240 ? 14.354 -0.339 7.619 1.00 91.31 240 LEU A O 1
ATOM 1729 N N . GLU A 1 241 ? 13.620 1.672 6.976 1.00 89.94 241 GLU A N 1
ATOM 1730 C CA . GLU A 1 241 ? 14.523 1.789 5.828 1.00 89.94 241 GLU A CA 1
ATOM 1731 C C . GLU A 1 241 ? 15.981 1.960 6.266 1.00 89.94 241 GLU A C 1
ATOM 1733 O O . GLU A 1 241 ? 16.875 1.361 5.680 1.00 89.94 241 GLU A O 1
ATOM 1738 N N . THR A 1 242 ? 16.232 2.735 7.323 1.00 90.06 242 THR A N 1
ATOM 1739 C CA . 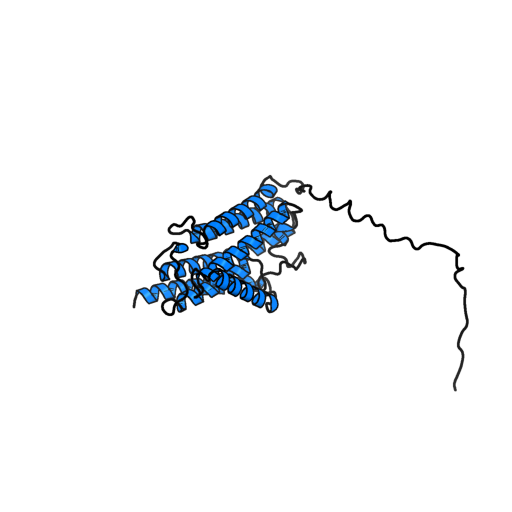THR A 1 242 ? 17.597 2.997 7.808 1.00 90.06 242 THR A CA 1
ATOM 1740 C C . THR A 1 242 ? 18.255 1.746 8.396 1.00 90.06 242 THR A C 1
ATOM 1742 O O . THR A 1 242 ? 19.456 1.540 8.229 1.00 90.06 242 THR A O 1
ATOM 1745 N N . TYR A 1 243 ? 17.484 0.911 9.101 1.00 89.69 243 TYR A N 1
ATOM 1746 C CA . TYR A 1 243 ? 17.985 -0.313 9.743 1.00 89.69 243 TYR A CA 1
ATOM 1747 C C . TYR A 1 243 ? 17.669 -1.594 8.960 1.00 89.69 243 TYR A C 1
ATOM 1749 O O . TYR A 1 243 ? 18.168 -2.671 9.296 1.00 89.69 243 TYR A O 1
ATOM 1757 N N . GLY A 1 244 ? 16.826 -1.496 7.937 1.00 86.56 244 GLY A N 1
ATOM 1758 C CA . GLY A 1 244 ? 16.401 -2.607 7.105 1.00 86.56 244 GLY A CA 1
ATOM 1759 C C . GLY A 1 244 ? 17.536 -3.094 6.221 1.00 86.56 244 GLY A C 1
ATOM 1760 O O . GLY A 1 244 ? 18.225 -2.320 5.566 1.00 86.56 244 GLY A O 1
ATOM 1761 N N . VAL A 1 245 ? 17.715 -4.411 6.170 1.00 87.56 245 VAL A N 1
ATOM 1762 C CA . VAL A 1 245 ? 18.654 -5.046 5.242 1.00 87.56 245 VAL A CA 1
ATOM 1763 C C . VAL A 1 245 ? 17.858 -5.672 4.110 1.00 87.56 245 VAL A C 1
ATOM 1765 O O . VAL A 1 245 ? 16.917 -6.424 4.371 1.00 87.56 245 VAL A O 1
ATOM 1768 N N . LYS A 1 246 ? 18.256 -5.400 2.859 1.00 89.19 246 LYS A N 1
ATOM 1769 C CA . LYS A 1 246 ? 17.624 -5.996 1.675 1.00 89.19 246 LYS A CA 1
ATOM 1770 C C . LYS A 1 246 ? 17.613 -7.520 1.790 1.00 89.19 246 LYS A C 1
ATOM 1772 O O . LYS A 1 246 ? 18.657 -8.173 1.891 1.00 89.19 246 LYS A O 1
ATOM 1777 N N . LEU A 1 247 ? 16.413 -8.089 1.781 1.00 89.44 247 LEU A N 1
ATOM 1778 C CA . LEU A 1 247 ? 16.214 -9.525 1.837 1.00 89.44 247 LEU A CA 1
ATOM 1779 C C . LEU A 1 247 ? 16.536 -10.157 0.487 1.00 89.44 247 LEU A C 1
ATOM 1781 O O . LEU A 1 247 ? 16.403 -9.568 -0.585 1.00 89.44 247 LEU A O 1
ATOM 1785 N N . ARG A 1 248 ? 16.944 -11.424 0.540 1.00 89.12 248 ARG A N 1
ATOM 1786 C CA . ARG A 1 248 ? 17.051 -12.243 -0.666 1.00 89.12 248 ARG A CA 1
ATOM 1787 C C . ARG A 1 248 ? 15.661 -12.428 -1.263 1.00 89.12 248 ARG A C 1
ATOM 1789 O O . ARG A 1 248 ? 14.767 -12.855 -0.540 1.00 89.12 248 ARG A O 1
ATOM 1796 N N . TYR A 1 249 ? 15.533 -12.237 -2.577 1.00 85.94 249 TYR A N 1
ATOM 1797 C CA . TYR A 1 249 ? 14.283 -12.421 -3.330 1.00 85.94 249 TYR A CA 1
ATOM 1798 C C . TYR A 1 249 ? 13.539 -13.722 -2.968 1.00 85.94 249 TYR A C 1
ATOM 1800 O O . TYR A 1 249 ? 12.335 -13.715 -2.755 1.00 85.94 249 TYR A O 1
ATOM 1808 N N . LEU A 1 250 ? 14.266 -14.829 -2.779 1.00 89.12 250 LEU A N 1
ATOM 1809 C CA . LEU A 1 250 ? 13.693 -16.132 -2.408 1.00 89.12 250 LEU A CA 1
ATOM 1810 C C . LEU A 1 250 ? 12.990 -16.169 -1.036 1.00 89.12 250 LEU A C 1
ATOM 1812 O O . LEU A 1 250 ? 12.254 -17.109 -0.778 1.00 89.12 250 LEU A O 1
ATOM 1816 N N . ARG A 1 251 ? 13.220 -15.180 -0.163 1.00 91.75 251 ARG A N 1
ATOM 1817 C CA . ARG A 1 251 ? 12.566 -15.042 1.152 1.00 91.75 251 ARG A CA 1
ATOM 1818 C C . ARG A 1 251 ? 11.412 -14.039 1.152 1.00 91.75 251 ARG A C 1
ATOM 1820 O O . ARG A 1 251 ? 10.715 -13.930 2.155 1.00 91.75 251 ARG A O 1
ATOM 1827 N N . LEU A 1 252 ? 11.202 -13.295 0.063 1.00 91.75 252 LEU A N 1
ATOM 1828 C CA . LEU A 1 252 ? 10.053 -12.393 -0.050 1.00 91.75 252 LEU A CA 1
ATOM 1829 C C . LEU A 1 252 ? 8.716 -13.143 0.038 1.00 91.75 252 LEU A C 1
ATOM 1831 O O . LEU A 1 252 ? 7.839 -12.630 0.729 1.00 91.75 252 LEU A O 1
ATOM 1835 N N . PRO A 1 253 ? 8.544 -14.349 -0.550 1.00 93.00 253 PRO A N 1
ATOM 1836 C CA . PRO A 1 253 ? 7.321 -15.120 -0.350 1.00 93.00 253 PRO A CA 1
ATOM 1837 C C . PRO A 1 253 ? 7.036 -15.403 1.127 1.00 93.00 253 PRO A C 1
ATOM 1839 O O . PRO A 1 253 ? 5.912 -15.204 1.582 1.00 93.00 253 PRO A O 1
ATOM 1842 N N . ASP A 1 254 ? 8.064 -15.786 1.893 1.00 93.38 254 ASP A N 1
ATOM 1843 C CA . ASP A 1 254 ? 7.938 -16.028 3.333 1.00 93.38 254 ASP A CA 1
ATOM 1844 C C . ASP A 1 254 ? 7.524 -14.744 4.063 1.00 93.38 254 ASP A C 1
ATOM 1846 O O . ASP A 1 254 ? 6.613 -14.767 4.889 1.00 93.38 254 ASP A O 1
ATOM 1850 N N . LEU A 1 255 ? 8.129 -13.601 3.717 1.00 93.19 255 LEU A N 1
ATOM 1851 C CA . LEU A 1 255 ? 7.766 -12.311 4.306 1.00 93.19 255 LEU A CA 1
ATOM 1852 C C . LEU A 1 255 ? 6.301 -11.940 4.025 1.00 93.19 255 LEU A C 1
ATOM 1854 O O . LEU A 1 255 ? 5.588 -11.501 4.927 1.00 93.19 255 LEU A O 1
ATOM 1858 N N . MET A 1 256 ? 5.844 -12.135 2.786 1.00 94.81 256 MET A N 1
ATOM 1859 C CA . MET A 1 256 ? 4.466 -11.832 2.388 1.00 94.81 256 MET A CA 1
ATOM 1860 C C . MET A 1 256 ? 3.460 -12.812 2.994 1.00 94.81 256 MET A C 1
ATOM 1862 O O . MET A 1 256 ? 2.334 -12.427 3.320 1.00 94.81 256 MET A O 1
ATOM 1866 N N . SER A 1 257 ? 3.881 -14.053 3.248 1.00 93.75 257 SER A N 1
ATOM 1867 C CA . SER A 1 257 ? 3.068 -15.008 3.995 1.00 93.75 257 SER A CA 1
ATOM 1868 C C . SER A 1 257 ? 2.761 -14.497 5.404 1.00 93.75 257 SER A C 1
ATOM 1870 O O . SER A 1 257 ? 1.618 -14.609 5.835 1.00 93.75 257 SER A O 1
ATOM 1872 N N . TYR A 1 258 ? 3.708 -13.832 6.086 1.00 95.06 258 TYR A N 1
ATOM 1873 C CA . TYR A 1 258 ? 3.442 -13.220 7.393 1.00 95.06 258 TYR A CA 1
ATOM 1874 C C . TYR A 1 258 ? 2.389 -12.111 7.321 1.00 95.06 258 TYR A C 1
ATOM 1876 O O . TYR A 1 258 ? 1.547 -12.051 8.211 1.00 95.06 258 TYR A O 1
ATOM 1884 N N . SER A 1 259 ? 2.381 -11.293 6.261 1.00 95.38 259 SER A N 1
ATOM 1885 C CA . SER A 1 259 ? 1.340 -10.273 6.040 1.00 95.38 259 SER A CA 1
ATOM 1886 C C . SER A 1 259 ? -0.050 -10.901 5.919 1.00 95.38 259 SER A C 1
ATOM 1888 O O . SER A 1 259 ? -1.008 -10.486 6.573 1.00 95.38 259 SER A O 1
ATOM 1890 N N . THR A 1 260 ? -0.156 -11.967 5.123 1.00 96.00 260 THR A N 1
ATOM 1891 C CA . THR A 1 260 ? -1.419 -12.694 4.963 1.00 96.00 260 THR A CA 1
ATOM 1892 C C . THR A 1 260 ? -1.831 -13.395 6.259 1.00 96.00 260 THR A C 1
ATOM 1894 O O . THR A 1 260 ? -2.993 -13.320 6.653 1.00 96.00 260 THR A O 1
ATOM 1897 N N . LEU A 1 261 ? -0.892 -14.026 6.969 1.00 97.19 261 LEU A N 1
ATOM 1898 C CA . LEU A 1 261 ? -1.151 -14.700 8.242 1.00 97.19 261 LEU A CA 1
ATOM 1899 C C . LEU A 1 261 ? -1.661 -13.732 9.312 1.00 97.19 261 LEU A C 1
ATOM 1901 O O . LEU A 1 261 ? -2.647 -14.040 9.981 1.00 97.19 261 LEU A O 1
ATOM 1905 N N . THR A 1 262 ? -1.045 -12.559 9.471 1.00 96.69 262 THR A N 1
ATOM 1906 C CA . THR A 1 262 ? -1.526 -11.561 10.436 1.00 96.69 262 THR A CA 1
ATOM 1907 C C . THR A 1 262 ? -2.883 -10.989 10.034 1.00 96.69 262 THR A C 1
ATOM 1909 O O . THR A 1 262 ? -3.721 -10.786 10.910 1.00 96.69 262 THR A O 1
ATOM 1912 N N . GLY A 1 263 ? -3.159 -10.831 8.735 1.00 96.62 263 GLY A N 1
ATOM 1913 C CA . GLY A 1 263 ? -4.494 -10.499 8.228 1.00 96.62 263 GLY A CA 1
ATOM 1914 C C . GLY A 1 263 ? -5.551 -11.554 8.589 1.00 96.62 263 GLY A C 1
ATOM 1915 O O . GLY A 1 263 ? -6.610 -11.214 9.118 1.00 96.62 263 GLY A O 1
ATOM 1916 N N . ILE A 1 264 ? -5.251 -12.843 8.388 1.00 97.00 264 ILE A N 1
ATOM 1917 C CA . ILE A 1 264 ? -6.136 -13.957 8.780 1.00 97.00 264 ILE A CA 1
ATOM 1918 C C . ILE A 1 264 ? -6.388 -13.941 10.293 1.00 97.00 264 ILE A C 1
ATOM 1920 O O . ILE A 1 264 ? -7.533 -14.062 10.734 1.00 97.00 264 ILE A O 1
ATOM 1924 N N . LEU A 1 265 ? -5.334 -13.768 11.097 1.00 96.81 265 LEU A N 1
ATOM 1925 C CA . LEU A 1 265 ? -5.447 -13.698 12.555 1.00 96.81 265 LEU A CA 1
ATOM 1926 C C . LEU A 1 265 ? -6.264 -12.484 13.013 1.00 96.81 265 LEU A C 1
ATOM 1928 O O . LEU A 1 265 ? -7.026 -12.605 13.972 1.00 96.81 265 LEU A O 1
ATOM 1932 N N . ALA A 1 266 ? -6.155 -11.341 12.328 1.00 96.25 266 ALA A N 1
ATOM 1933 C CA . ALA A 1 266 ? -6.965 -10.161 12.618 1.00 96.25 266 ALA A CA 1
ATOM 1934 C C . ALA A 1 266 ? -8.458 -10.460 12.412 1.00 96.25 266 ALA A C 1
ATOM 1936 O O . ALA A 1 266 ? -9.261 -10.203 13.309 1.00 96.25 266 ALA A O 1
ATOM 1937 N N . VAL A 1 267 ? -8.825 -11.079 11.282 1.00 95.44 267 VAL A N 1
ATOM 1938 C CA . VAL A 1 267 ? -10.212 -11.495 11.006 1.00 95.44 267 VAL A CA 1
ATOM 1939 C C . VAL A 1 267 ? -10.701 -12.499 12.051 1.00 95.44 267 VAL A C 1
ATOM 1941 O O . VAL A 1 267 ? -11.789 -12.334 12.605 1.00 95.44 267 VAL A O 1
ATOM 1944 N N . LEU A 1 268 ? -9.892 -13.512 12.376 1.00 94.88 268 LEU A N 1
ATOM 1945 C CA . LEU A 1 268 ? -10.235 -14.506 13.393 1.00 94.88 268 LEU A CA 1
ATOM 1946 C C . LEU A 1 268 ? -10.457 -13.859 14.769 1.00 94.88 268 LEU A C 1
ATOM 1948 O O . LEU A 1 268 ? -11.423 -14.193 15.453 1.00 94.88 268 LEU A O 1
ATOM 1952 N N . GLY A 1 269 ? -9.605 -12.906 15.157 1.00 91.81 269 GLY A N 1
ATOM 1953 C CA . GLY A 1 269 ? -9.724 -12.171 16.417 1.00 91.81 269 GLY A CA 1
ATOM 1954 C C . GLY A 1 269 ? -11.041 -11.403 16.530 1.00 91.81 269 GLY A C 1
ATOM 1955 O O . GLY A 1 269 ? -11.667 -11.402 17.590 1.00 91.81 269 GLY A O 1
ATOM 1956 N N . VAL A 1 270 ? -11.512 -10.819 15.425 1.00 91.62 270 VAL A N 1
ATOM 1957 C CA . VAL A 1 270 ? -12.823 -10.161 15.378 1.00 91.62 270 VAL A CA 1
ATOM 1958 C C . VAL A 1 270 ? -13.961 -11.165 15.542 1.00 91.62 270 VAL A C 1
ATOM 1960 O O . VAL A 1 270 ? -14.851 -10.960 16.365 1.00 91.62 270 VAL A O 1
ATOM 1963 N N . VAL A 1 271 ? -13.926 -12.269 14.792 1.00 89.31 271 VAL A N 1
ATOM 1964 C CA . VAL A 1 271 ? -14.973 -13.303 14.834 1.00 89.31 271 VAL A CA 1
ATOM 1965 C C . VAL A 1 271 ? -15.095 -13.924 16.227 1.00 89.31 271 VAL A C 1
ATOM 1967 O O . VAL A 1 271 ? -16.208 -14.145 16.703 1.00 89.31 271 VAL A O 1
ATOM 1970 N N . LEU A 1 272 ? -13.969 -14.185 16.896 1.00 87.19 272 LEU A N 1
ATOM 1971 C CA . LEU A 1 272 ? -13.959 -14.730 18.254 1.00 87.19 272 LEU A CA 1
ATOM 1972 C C . LEU A 1 272 ? -14.510 -13.733 19.276 1.00 87.19 272 LEU A C 1
ATOM 1974 O O . LEU A 1 272 ? -15.260 -14.137 20.159 1.00 87.19 272 LEU A O 1
ATOM 1978 N N . ARG A 1 273 ? -14.206 -12.437 19.128 1.00 80.38 273 ARG A N 1
ATOM 1979 C CA . ARG A 1 273 ? -14.753 -11.380 19.990 1.00 80.38 273 ARG A CA 1
ATOM 1980 C C . ARG A 1 273 ? -16.277 -11.288 19.905 1.00 80.38 273 ARG A C 1
ATOM 1982 O O . ARG A 1 273 ? -16.907 -11.092 20.930 1.00 80.38 273 ARG A O 1
ATOM 1989 N N . PHE A 1 274 ? -16.869 -11.442 18.719 1.00 66.88 274 PHE A N 1
ATOM 1990 C CA . PHE A 1 274 ? -18.330 -11.393 18.547 1.00 66.88 274 PHE A CA 1
ATOM 1991 C C . PHE A 1 274 ? -19.080 -12.596 19.142 1.00 66.88 274 PHE A C 1
ATOM 1993 O O . PHE A 1 274 ? -20.306 -12.564 19.217 1.00 66.88 274 PHE A O 1
ATOM 2000 N N . ARG A 1 275 ? -18.376 -13.669 19.525 1.00 57.97 275 ARG A N 1
ATOM 2001 C CA . ARG A 1 275 ? -18.984 -14.859 20.141 1.00 57.97 275 ARG A CA 1
ATOM 2002 C C . ARG A 1 275 ? -18.957 -14.859 21.672 1.00 57.97 275 ARG A C 1
ATOM 2004 O O . ARG A 1 275 ? -19.531 -15.777 22.253 1.00 57.97 275 ARG A O 1
ATOM 2011 N N . ILE A 1 276 ? -18.283 -13.893 22.295 1.00 49.84 276 ILE A N 1
ATOM 2012 C CA . ILE A 1 276 ? -18.185 -13.721 23.754 1.00 49.84 276 ILE A CA 1
ATOM 2013 C C . ILE A 1 276 ? -19.123 -12.588 24.163 1.00 49.84 276 ILE A C 1
ATOM 2015 O O . ILE A 1 276 ? -19.839 -12.772 25.169 1.00 49.84 276 ILE A O 1
#

Sequence (276 aa):
MRPRGRSPLGPGRPGTPGGRSPTPPTGGERSVSGRSKLRTPGGASPLFLLAPVVSLLGVGLAAALLPVLPGISFAGDFLVLVYLLNLGRFFQVLAALDTGSAFGGQGSYRENLVAVLAEPGTVLALGAAGLASGGFSLAAFAPLSPQNALVYTLALVALSLALLAEGARMPVDDPTTHLELTMIHEAQLLDHSGPLLALYELSAGMKLLVYIGLIALLLPFGGLSFPAALLLAWLALGYLETYGVKLRYLRLPDLMSYSTLTGILAVLGVVLRFRI